Protein AF-A0A3D4UFG7-F1 (afdb_monomer)

Secondary structure (DSSP, 8-state):
--HHHHHHHHHHHHHTTTT-TT--SHHHHHHHHTHHHHHHIIIIIHHHHHHHHHHH---HHHHHHHHHHHHHHHHHHHTT--TTT-HHHHHHHHHHHS---HHHHHHHHHHHHHHHHHHHEETTEE-----PPTT--S-S--S-------TTTTSPPPPGGGT--EEEEESSGGGTTTTS---EEEEEEEEE-----SSPPPPTT--EEEEEPP-TTTT-TTEEEEEETTEEEEEEEEEEEE--GGG--HHHHHHS-TTGGGSPPPHHHHHHHHHHHHHH---GGGTTHHHHHTSEEEPTTSPEEEEEHHHHHHHHHT-

Sequence (319 aa):
MSDKFNDLVRLLRELFQLDQPDLDFGLYRIMHAKSGEVTQFLEKDLLPQVKKAFEQYQPADKVAIKKRLDQAVAAAESLGVDPDTNEKVLQLRAELAEGADLEAMESDVYDHLYSFFRRYYSEGDFLAKRVYKPGVYAVPYEGEEVVLHWANKDQYYIKTSEYLRDYAFRLKPDAGDAGGDPMRVHFRLVAAAEGEHGNNKAAEGKDRVFVLAPPGESGHDFLSVETVDGREELVIGFEYRPATMDDWTDEAKAQATAAAKKKPPKQKDLIDIAVKAVLATTSDAIDGWPTELAKPHTKVNGETAEYSRLQGHLNRYCA

Solvent-accessible surface area (backbone atoms only — not comparable to full-atom values): 18985 Å² total; per-residue (Å²): 132,61,71,46,52,54,53,32,47,54,51,52,42,62,70,67,46,73,86,45,59,79,56,71,52,78,69,39,42,54,48,59,76,37,38,67,60,55,49,44,36,60,74,62,52,43,60,60,52,52,52,57,54,53,72,70,58,70,55,70,62,54,58,52,46,49,54,52,35,56,52,45,40,55,52,27,54,76,70,75,40,63,45,92,73,33,67,69,40,51,50,42,51,48,57,62,65,57,59,79,62,59,68,60,53,52,47,52,52,31,46,52,51,38,52,48,51,64,65,28,49,56,98,90,41,81,47,73,70,85,79,86,64,91,91,72,80,93,62,102,65,86,80,79,72,62,82,85,83,58,102,56,70,88,53,79,74,75,60,64,78,82,68,63,46,73,49,73,51,53,80,32,67,70,28,52,82,72,76,44,78,27,53,38,36,33,42,34,56,77,45,69,59,90,70,75,75,63,99,54,78,61,59,94,82,51,56,66,35,69,37,66,38,67,32,68,92,84,65,45,62,23,58,43,76,43,77,56,97,90,40,71,30,42,33,40,32,24,29,39,34,53,57,41,71,78,74,48,48,74,68,60,51,67,74,44,51,82,72,53,65,77,46,44,57,50,62,69,55,38,48,56,50,42,50,52,55,56,58,67,58,84,52,86,85,54,62,66,50,41,63,62,35,58,36,66,18,72,43,77,84,68,49,74,45,99,47,27,32,49,51,53,52,47,54,59,75,73,104

Foldseek 3Di:
DDPLLVLLLVLVCVLLVCVPLLQCDDVNVVCVVCVVVSNCCSPPVVVVVLVVVLVPDDDPVLVVLVVVLVVQCVVCVVVVHDLVPDPSNVVSVVVNVPDDPSVVVSSVVSVVSSCQCVVQDDPNGGHFDDDDDPPDDDDSDPVPTDDDDDPCPVPFDDPVVVVLFKDKDFLQPVQVVVVHASAMEMEGEPEEDDDDPTPDDGDPQFQWFKAFDQCPPVNNPQWDWDQDPNHTYIYGYIYTGRFDLVSDDPVLLVVDDPVCNVGGHDNVSRLVVSLCSLLPDDDPSCPPVSVSQQPFDQGSVRDTDPGGNSSSSSVNSGD

pLDDT: mean 80.89, std 12.11, range [42.22, 96.06]

Mean predicted aligned error: 13.72 Å

Radius of 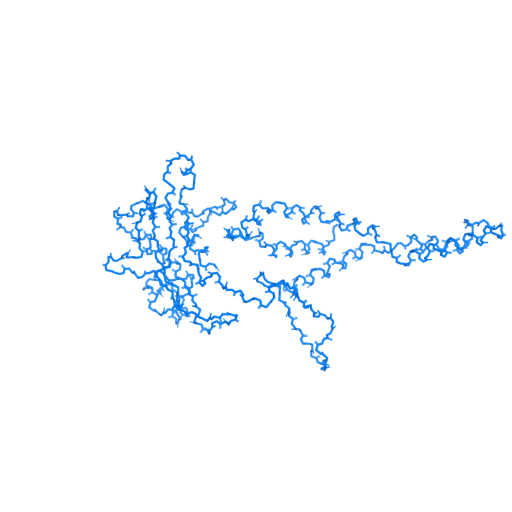gyration: 31.3 Å; Cα contacts (8 Å, |Δi|>4): 332; chains: 1; bounding box: 76×52×90 Å

Structure (mmCIF, N/CA/C/O backbone):
data_AF-A0A3D4UFG7-F1
#
_entry.id   AF-A0A3D4UFG7-F1
#
loop_
_atom_site.group_PDB
_atom_site.id
_atom_site.type_symbol
_atom_site.label_atom_id
_atom_site.label_alt_id
_atom_site.label_comp_id
_atom_site.label_asym_id
_atom_site.label_entity_id
_atom_site.label_seq_id
_atom_site.pdbx_PDB_ins_code
_atom_site.Cartn_x
_atom_site.Cartn_y
_atom_site.Cartn_z
_atom_site.occupancy
_atom_site.B_iso_or_equiv
_atom_site.auth_seq_id
_atom_site.auth_comp_id
_atom_site.auth_asym_id
_atom_site.auth_atom_id
_atom_site.pdbx_PDB_model_num
ATOM 1 N N . MET A 1 1 ? -7.881 13.979 28.068 1.00 57.56 1 MET A N 1
ATOM 2 C CA . MET A 1 1 ? -7.845 13.011 26.952 1.00 57.56 1 MET A CA 1
ATOM 3 C C . MET A 1 1 ? -7.017 11.853 27.472 1.00 57.56 1 MET A C 1
ATOM 5 O O . MET A 1 1 ? -5.920 12.128 27.937 1.00 57.56 1 MET A O 1
ATOM 9 N N . SER A 1 2 ? -7.577 10.647 27.575 1.00 71.94 2 SER A N 1
ATOM 10 C CA . SER A 1 2 ? -6.871 9.521 28.204 1.00 71.94 2 SER A CA 1
ATOM 11 C C . SER A 1 2 ? -5.767 8.991 27.285 1.00 71.94 2 SER A C 1
ATOM 13 O O . SER A 1 2 ? -5.912 9.026 26.062 1.00 71.94 2 SER A O 1
ATOM 15 N N . ASP A 1 3 ? -4.676 8.479 27.858 1.00 83.25 3 ASP A N 1
ATOM 16 C CA . ASP A 1 3 ? -3.566 7.907 27.079 1.00 83.25 3 ASP A CA 1
ATOM 17 C C . ASP A 1 3 ? -4.036 6.738 26.195 1.00 83.25 3 ASP A C 1
ATOM 19 O O . ASP A 1 3 ? -3.650 6.641 25.030 1.00 83.25 3 ASP A O 1
ATOM 23 N N . LYS A 1 4 ? -4.984 5.930 26.694 1.00 86.06 4 LYS A N 1
ATOM 24 C CA . LYS A 1 4 ? -5.573 4.805 25.952 1.00 86.06 4 LYS A CA 1
ATOM 25 C C . LYS A 1 4 ? -6.325 5.234 24.686 1.00 86.06 4 LYS A C 1
ATOM 27 O O . LYS A 1 4 ? -6.299 4.519 23.687 1.00 86.06 4 LYS A O 1
ATOM 32 N N . PHE A 1 5 ? -6.974 6.402 24.696 1.00 86.06 5 PHE A N 1
ATOM 33 C CA . PHE A 1 5 ? -7.627 6.935 23.497 1.00 86.06 5 PHE A CA 1
ATOM 34 C C . PHE A 1 5 ? -6.599 7.268 22.409 1.00 86.06 5 PHE A C 1
ATOM 36 O O . PHE A 1 5 ? -6.787 6.916 21.246 1.00 86.06 5 PHE A O 1
ATOM 43 N N . ASN A 1 6 ? -5.483 7.894 22.791 1.00 88.38 6 ASN A N 1
ATOM 44 C CA . ASN A 1 6 ? -4.408 8.227 21.857 1.00 88.38 6 ASN A CA 1
ATOM 45 C C . ASN A 1 6 ? -3.759 6.967 21.267 1.00 88.38 6 ASN A C 1
ATOM 47 O O . ASN A 1 6 ? -3.469 6.930 20.070 1.00 88.38 6 ASN A O 1
ATOM 51 N N . ASP A 1 7 ? -3.583 5.919 22.077 1.00 88.94 7 ASP A N 1
ATOM 52 C CA . ASP A 1 7 ? -3.080 4.627 21.606 1.00 88.94 7 ASP A CA 1
ATOM 53 C C . ASP A 1 7 ? -4.022 3.976 20.584 1.00 88.94 7 ASP A C 1
ATOM 55 O O . ASP A 1 7 ? -3.558 3.477 19.553 1.00 88.94 7 ASP A O 1
ATOM 59 N N . LEU A 1 8 ? -5.338 4.032 20.820 1.00 89.06 8 LEU A N 1
ATOM 60 C CA . LEU A 1 8 ? -6.345 3.568 19.865 1.00 89.06 8 LEU A CA 1
ATOM 61 C C . LEU A 1 8 ? -6.305 4.375 18.561 1.00 89.06 8 LEU A C 1
ATOM 63 O O . LEU A 1 8 ? -6.287 3.784 17.483 1.00 89.06 8 LEU A O 1
ATOM 67 N N . VAL A 1 9 ? -6.252 5.708 18.633 1.00 88.50 9 VAL A N 1
ATOM 68 C CA . VAL A 1 9 ? -6.183 6.572 17.441 1.00 88.50 9 VAL A CA 1
ATOM 69 C C . VAL A 1 9 ? -4.925 6.287 16.620 1.00 88.50 9 VAL A C 1
ATOM 71 O O . VAL A 1 9 ? -5.010 6.194 15.394 1.00 88.50 9 VAL A O 1
ATOM 74 N N . ARG A 1 10 ? -3.768 6.101 17.270 1.00 88.31 10 ARG A N 1
ATOM 75 C CA . ARG A 1 10 ? -2.524 5.725 16.581 1.00 88.31 10 ARG A CA 1
ATOM 76 C C . ARG A 1 10 ? -2.673 4.383 15.869 1.00 88.31 10 ARG A C 1
ATOM 78 O O . ARG A 1 10 ? -2.367 4.300 14.684 1.00 88.31 10 ARG A O 1
ATOM 85 N N . LEU A 1 11 ? -3.208 3.373 16.557 1.00 87.88 11 LEU A N 1
ATOM 86 C CA . LEU A 1 11 ? -3.440 2.054 15.972 1.00 87.88 11 LEU A CA 1
ATOM 87 C C . LEU A 1 11 ? -4.371 2.133 14.752 1.00 87.88 11 LEU A C 1
ATOM 89 O O . LEU A 1 11 ? -4.078 1.545 13.716 1.00 87.88 11 LEU A O 1
ATOM 93 N N . LEU A 1 12 ? -5.465 2.896 14.840 1.00 87.06 12 LEU A N 1
ATOM 94 C CA . LEU A 1 12 ? -6.406 3.066 13.730 1.00 87.06 12 LEU A CA 1
ATOM 95 C C . LEU A 1 12 ? -5.754 3.727 12.506 1.00 87.06 12 LEU A C 1
ATOM 97 O O . LEU A 1 12 ? -6.057 3.347 11.380 1.00 87.06 12 LEU A O 1
ATOM 101 N N . ARG A 1 13 ? -4.826 4.671 12.696 1.00 84.31 13 ARG A N 1
ATOM 102 C CA . ARG A 1 13 ? -4.082 5.279 11.578 1.00 84.31 13 ARG A CA 1
ATOM 103 C C . ARG A 1 13 ? -3.198 4.283 10.841 1.00 84.31 13 ARG A C 1
ATOM 105 O O . ARG A 1 13 ? -3.206 4.286 9.613 1.00 84.31 13 ARG A O 1
ATOM 112 N N . GLU A 1 14 ? -2.489 3.439 11.588 1.00 83.69 14 GLU A N 1
ATOM 113 C CA . GLU A 1 14 ? -1.662 2.358 11.034 1.00 83.69 14 GLU A CA 1
ATOM 114 C C . GLU A 1 14 ? -2.533 1.333 10.287 1.00 83.69 14 GLU A C 1
ATOM 116 O O . GLU A 1 14 ? -2.203 0.902 9.182 1.00 83.69 14 GLU A O 1
ATOM 121 N N . LEU A 1 15 ? -3.693 0.984 10.854 1.00 83.31 15 LEU A N 1
ATOM 122 C CA . LEU A 1 15 ? -4.698 0.112 10.233 1.00 83.31 15 LEU A CA 1
ATOM 123 C C . LEU A 1 15 ? -5.186 0.645 8.885 1.00 83.31 15 LEU A C 1
ATOM 125 O O . LEU A 1 15 ? -5.281 -0.108 7.921 1.00 83.31 15 LEU A O 1
ATOM 129 N N . PHE A 1 16 ? -5.484 1.942 8.808 1.00 78.81 16 PHE A N 1
ATOM 130 C CA . PHE A 1 16 ? -5.925 2.578 7.568 1.00 78.81 16 PHE A CA 1
ATOM 131 C C . PHE A 1 16 ? -4.779 2.887 6.593 1.00 78.81 16 PHE A C 1
ATOM 133 O O . PHE A 1 16 ? -5.052 3.410 5.513 1.00 78.81 16 PHE A O 1
ATOM 140 N N . GLN A 1 17 ? -3.526 2.579 6.960 1.00 77.81 17 GLN A N 1
ATOM 141 C CA . GLN A 1 17 ? -2.317 2.818 6.160 1.00 77.81 17 GLN A CA 1
ATOM 142 C C . GLN A 1 17 ? -2.218 4.264 5.646 1.00 77.81 17 GLN A C 1
ATOM 144 O O . GLN A 1 17 ? -1.691 4.540 4.568 1.00 77.81 17 GLN A O 1
ATOM 149 N N . LEU A 1 18 ? -2.733 5.219 6.430 1.00 72.31 18 LEU A N 1
ATOM 150 C CA . LEU A 1 18 ? -2.710 6.644 6.076 1.00 72.31 18 LEU A CA 1
ATOM 151 C C . LEU A 1 18 ? -1.290 7.228 6.105 1.00 72.31 18 LEU A C 1
ATOM 153 O O . LEU A 1 18 ? -1.058 8.309 5.571 1.00 72.31 18 LEU A O 1
ATOM 157 N N . ASP A 1 19 ? -0.357 6.517 6.730 1.00 68.94 19 ASP A N 1
ATOM 158 C CA . ASP A 1 19 ? 1.059 6.835 6.869 1.00 68.94 19 ASP A CA 1
ATOM 159 C C . ASP A 1 19 ? 1.933 6.291 5.724 1.00 68.94 19 ASP A C 1
ATOM 161 O O . ASP A 1 19 ? 3.138 6.544 5.713 1.00 68.94 19 ASP A O 1
ATOM 165 N N . GLN A 1 20 ? 1.350 5.590 4.742 1.00 72.69 20 GLN A N 1
ATOM 166 C CA . GLN A 1 20 ? 2.070 5.031 3.592 1.00 72.69 20 GLN A CA 1
ATOM 167 C C . GLN A 1 20 ? 1.770 5.800 2.294 1.00 72.69 20 GLN A C 1
ATOM 169 O O . GLN A 1 20 ? 1.005 5.322 1.461 1.00 72.69 20 GLN A O 1
ATOM 174 N N . PRO A 1 21 ? 2.393 6.972 2.054 1.00 68.81 21 PRO A N 1
ATOM 175 C CA . PRO A 1 21 ? 2.099 7.820 0.890 1.00 68.81 21 PRO A CA 1
ATOM 176 C C . PRO A 1 21 ? 2.473 7.191 -0.462 1.00 68.81 21 PRO A C 1
ATOM 178 O O . PRO A 1 21 ? 2.112 7.723 -1.512 1.00 68.81 21 PRO A O 1
ATOM 181 N N . ASP A 1 22 ? 3.227 6.091 -0.459 1.00 65.25 22 ASP A N 1
ATOM 182 C CA . ASP A 1 22 ? 3.596 5.366 -1.675 1.00 65.25 22 ASP A CA 1
ATOM 183 C C . ASP A 1 22 ? 2.464 4.439 -2.167 1.00 65.25 22 ASP A C 1
ATOM 185 O O . ASP A 1 22 ? 2.446 4.063 -3.345 1.00 65.25 22 ASP A O 1
ATOM 189 N N . LEU A 1 23 ? 1.487 4.138 -1.302 1.00 68.94 23 LEU A N 1
ATOM 190 C CA . LEU A 1 23 ? 0.367 3.234 -1.548 1.00 68.94 23 LEU A CA 1
ATOM 191 C C . LEU A 1 23 ? -0.800 3.954 -2.251 1.00 68.94 23 LEU A C 1
ATOM 193 O O . LEU A 1 23 ? -1.884 4.128 -1.716 1.00 68.94 23 LEU A O 1
ATOM 197 N N . ASP A 1 24 ? -0.586 4.396 -3.490 1.00 67.88 24 ASP A N 1
ATOM 198 C CA . ASP A 1 24 ? -1.539 5.238 -4.236 1.00 67.88 24 ASP A CA 1
ATOM 199 C C . ASP A 1 24 ? -2.339 4.464 -5.301 1.00 67.88 24 ASP A C 1
ATOM 201 O O . ASP A 1 24 ? -2.362 4.816 -6.484 1.00 67.88 24 ASP A O 1
ATOM 205 N N . PHE A 1 25 ? -2.986 3.362 -4.917 1.00 68.69 25 PHE A N 1
ATOM 206 C CA . PHE A 1 25 ? -3.792 2.544 -5.834 1.00 68.69 25 PHE A CA 1
ATOM 207 C C . PHE A 1 25 ? -5.097 2.049 -5.200 1.00 68.69 25 PHE A C 1
ATOM 209 O O . PHE A 1 25 ? -5.235 1.973 -3.982 1.00 68.69 25 PHE A O 1
ATOM 216 N N . GLY A 1 26 ? -6.087 1.719 -6.038 1.00 71.75 26 GLY A N 1
ATOM 217 C CA . GLY A 1 26 ? -7.362 1.145 -5.593 1.00 71.75 26 GLY A CA 1
ATOM 218 C C . GLY A 1 26 ? -8.049 1.949 -4.480 1.00 71.75 26 GLY A C 1
ATOM 219 O O . GLY A 1 26 ? -8.221 3.164 -4.597 1.00 71.75 26 GLY A O 1
ATOM 220 N N . LEU A 1 27 ? -8.427 1.259 -3.397 1.00 75.69 27 LEU A N 1
ATOM 221 C CA . LEU A 1 27 ? -9.058 1.863 -2.218 1.00 75.69 27 LEU A CA 1
ATOM 222 C C . LEU A 1 27 ? -8.150 2.899 -1.536 1.00 75.69 27 LEU A C 1
ATOM 224 O O . LEU A 1 27 ? -8.651 3.897 -1.023 1.00 75.69 27 LEU A O 1
ATOM 228 N N . TYR A 1 28 ? -6.829 2.721 -1.577 1.00 76.38 28 TYR A N 1
ATOM 229 C CA . TYR A 1 28 ? -5.893 3.623 -0.908 1.00 76.38 28 TYR A CA 1
ATOM 230 C C . TYR A 1 28 ? -5.864 5.023 -1.522 1.00 76.38 28 TYR A C 1
ATOM 232 O O . TYR A 1 28 ? -5.731 5.998 -0.790 1.00 76.38 28 TYR A O 1
ATOM 240 N N . ARG A 1 29 ? -6.146 5.165 -2.827 1.00 75.69 29 ARG A N 1
ATOM 241 C CA . ARG A 1 29 ? -6.365 6.490 -3.446 1.00 75.69 29 ARG A CA 1
ATOM 242 C C . ARG A 1 29 ? -7.506 7.244 -2.773 1.00 75.69 29 ARG A C 1
ATOM 244 O O . ARG A 1 29 ? -7.409 8.444 -2.524 1.00 75.69 29 ARG A O 1
ATOM 251 N N . ILE A 1 30 ? -8.597 6.534 -2.483 1.00 81.88 30 ILE A N 1
ATOM 252 C CA . ILE A 1 30 ? -9.771 7.099 -1.811 1.00 81.88 30 ILE A CA 1
ATOM 253 C C . ILE A 1 30 ? -9.405 7.440 -0.365 1.00 81.88 30 ILE A C 1
ATOM 255 O O . ILE A 1 30 ? -9.694 8.547 0.083 1.00 81.88 30 ILE A O 1
ATOM 259 N N . MET A 1 31 ? -8.720 6.533 0.336 1.00 81.19 31 MET A N 1
ATOM 260 C CA . MET A 1 31 ? -8.275 6.754 1.715 1.00 81.19 31 MET A CA 1
ATOM 261 C C . MET A 1 31 ? -7.328 7.950 1.838 1.00 81.19 31 MET A C 1
ATOM 263 O O . MET A 1 31 ? -7.501 8.758 2.745 1.00 81.19 31 MET A O 1
ATOM 267 N N . HIS A 1 32 ? -6.389 8.135 0.906 1.00 80.56 32 HIS A N 1
ATOM 268 C CA . HIS A 1 32 ? -5.502 9.298 0.884 1.00 80.56 32 HIS A CA 1
ATOM 269 C C . HIS A 1 32 ? -6.245 10.591 0.542 1.00 80.56 32 HIS A C 1
ATOM 271 O O . HIS A 1 32 ? -6.083 11.584 1.254 1.00 80.56 32 HIS A O 1
ATOM 277 N N . ALA A 1 33 ? -7.118 10.589 -0.471 1.00 83.25 33 ALA A N 1
ATOM 278 C CA . ALA A 1 33 ? -7.944 11.753 -0.810 1.00 83.25 33 ALA A CA 1
ATOM 279 C C . ALA A 1 33 ? -8.862 12.180 0.349 1.00 83.25 33 ALA A C 1
ATOM 281 O O . ALA A 1 33 ? -9.166 13.361 0.515 1.00 83.25 33 ALA A O 1
ATOM 282 N N . LYS A 1 34 ? -9.289 11.215 1.168 1.00 86.25 34 LYS A N 1
ATOM 283 C CA . LYS A 1 34 ? -10.118 11.415 2.361 1.00 86.25 34 LYS A CA 1
ATOM 284 C C . LYS A 1 34 ? -9.322 11.424 3.664 1.00 86.25 34 LYS A C 1
ATOM 286 O O . LYS A 1 34 ? -9.924 11.485 4.732 1.00 86.25 34 LYS A O 1
ATOM 291 N N . SER A 1 35 ? -7.992 11.427 3.605 1.00 85.12 35 SER A N 1
ATOM 292 C CA . SER A 1 35 ? -7.131 11.304 4.789 1.00 85.12 35 SER A CA 1
ATOM 293 C C . SER A 1 35 ? -7.380 12.411 5.809 1.00 85.12 35 SER A C 1
ATOM 295 O O . SER A 1 35 ? -7.404 12.138 7.007 1.00 85.12 35 SER A O 1
ATOM 297 N N . GLY A 1 36 ? -7.641 13.638 5.346 1.00 86.75 36 GLY A N 1
ATOM 298 C CA . GLY A 1 36 ? -8.023 14.761 6.201 1.00 86.75 36 GLY A CA 1
ATOM 299 C C . GLY A 1 36 ? -9.354 14.535 6.925 1.00 86.75 36 GLY A C 1
ATOM 300 O O . GLY A 1 36 ? -9.447 14.805 8.118 1.00 86.75 36 GLY A O 1
ATOM 301 N N . GLU A 1 37 ? -10.353 13.977 6.235 1.00 88.69 37 GLU A N 1
ATOM 302 C CA . GLU A 1 37 ? -11.672 13.658 6.801 1.00 88.69 37 GLU A CA 1
ATOM 303 C C . GLU A 1 37 ? -11.567 12.524 7.832 1.00 88.69 37 GLU A C 1
ATOM 305 O O . GLU A 1 37 ? -12.074 12.650 8.944 1.00 88.69 37 GLU A O 1
ATOM 310 N N . VAL A 1 38 ? -10.824 11.459 7.513 1.00 86.81 38 VAL A N 1
ATOM 311 C CA . VAL A 1 38 ? -10.575 10.343 8.442 1.00 86.81 38 VAL A CA 1
ATOM 312 C C . VAL A 1 38 ? -9.779 10.813 9.663 1.00 86.81 38 VAL A C 1
ATOM 314 O O . VAL A 1 38 ? -10.119 10.478 10.795 1.00 86.81 38 VAL A O 1
ATOM 317 N N . THR A 1 39 ? -8.747 11.631 9.457 1.00 86.81 39 THR A N 1
ATOM 318 C CA . THR A 1 39 ? -7.929 12.204 10.537 1.00 86.81 39 THR A CA 1
ATOM 319 C C . THR A 1 39 ? -8.761 13.090 11.455 1.00 86.81 39 THR A C 1
ATOM 321 O O . THR A 1 39 ? -8.698 12.931 12.674 1.00 86.81 39 THR A O 1
ATOM 324 N N . GLN A 1 40 ? -9.578 13.980 10.885 1.00 90.44 40 GLN A N 1
ATOM 325 C CA . GLN A 1 40 ? -10.486 14.825 11.651 1.00 90.44 40 GLN A CA 1
ATOM 326 C C . GLN A 1 40 ? -11.474 13.981 12.458 1.00 90.44 40 GLN A C 1
ATOM 328 O O . GLN A 1 40 ? -11.654 14.239 13.649 1.00 90.44 40 GLN A O 1
ATOM 333 N N . PHE A 1 41 ? -12.053 12.947 11.844 1.00 90.38 41 PHE A N 1
ATOM 334 C CA . PHE A 1 41 ? -12.972 12.060 12.538 1.00 90.38 41 PHE A CA 1
ATOM 335 C C . PHE A 1 41 ? -12.304 11.398 13.747 1.00 90.38 41 PHE A C 1
ATOM 337 O O . PHE A 1 41 ? -12.825 11.480 14.857 1.00 90.38 41 PHE A O 1
ATOM 344 N N . LEU A 1 42 ? -11.126 10.797 13.555 1.00 87.56 42 LEU A N 1
ATOM 345 C CA . LEU A 1 42 ? -10.405 10.089 14.615 1.00 87.56 42 LEU A CA 1
ATOM 346 C C . LEU A 1 42 ? -9.959 11.015 15.757 1.00 87.56 42 LEU A C 1
ATOM 348 O O . LEU A 1 42 ? -10.052 10.629 16.919 1.00 87.56 42 LEU A O 1
ATOM 352 N N . GLU A 1 43 ? -9.485 12.225 15.450 1.00 85.31 43 GLU A N 1
ATOM 353 C CA . GLU A 1 43 ? -8.939 13.141 16.463 1.00 85.31 43 GLU A CA 1
ATOM 354 C C . GLU A 1 43 ? -9.991 14.027 17.139 1.00 85.31 43 GLU A C 1
ATOM 356 O O . GLU A 1 43 ? -9.835 14.376 18.311 1.00 85.31 43 GLU A O 1
ATOM 361 N N . LYS A 1 44 ? -11.028 14.447 16.406 1.00 86.25 44 LYS A N 1
ATOM 362 C CA . LYS A 1 44 ? -11.946 15.511 16.845 1.00 86.25 44 LYS A CA 1
ATOM 363 C C . LYS A 1 44 ? -13.388 15.053 16.978 1.00 86.25 44 LYS A C 1
ATOM 365 O O . LYS A 1 44 ? -14.044 15.478 17.925 1.00 86.25 44 LYS A O 1
ATOM 370 N N . ASP A 1 45 ? -13.874 14.196 16.081 1.00 87.25 45 ASP A N 1
ATOM 371 C CA . ASP A 1 45 ? -15.305 13.859 16.031 1.00 87.25 45 ASP A CA 1
ATOM 372 C C . ASP A 1 45 ? -15.652 12.569 16.788 1.00 87.25 45 ASP A C 1
ATOM 374 O O . ASP A 1 45 ? -16.783 12.421 17.259 1.00 87.25 45 ASP A O 1
ATOM 378 N N . LEU A 1 46 ? -14.697 11.647 16.945 1.00 84.75 46 LEU A N 1
ATOM 379 C CA . LEU A 1 46 ? -14.898 10.365 17.620 1.00 84.75 46 LEU A CA 1
ATOM 380 C C . LEU A 1 46 ? -15.136 10.550 19.123 1.00 84.75 46 LEU A C 1
ATOM 382 O O . LEU A 1 46 ? -16.116 10.038 19.662 1.00 84.75 46 LEU A O 1
ATOM 386 N N . LEU A 1 47 ? -14.282 11.324 19.798 1.00 83.38 47 LEU A N 1
ATOM 387 C CA . LEU A 1 47 ? -14.360 11.516 21.249 1.00 83.38 47 LEU A CA 1
ATOM 388 C C . LEU A 1 47 ? -15.713 12.117 21.703 1.00 83.38 47 LEU A C 1
ATOM 390 O O . LEU A 1 47 ? -16.320 11.569 22.624 1.00 83.38 47 LEU A O 1
ATOM 394 N N . PRO A 1 48 ? -16.256 13.181 21.072 1.00 85.12 48 PRO A N 1
ATOM 395 C CA . PRO A 1 48 ? -17.592 13.684 21.399 1.00 85.12 48 PRO A CA 1
ATOM 396 C C . PRO A 1 48 ? -18.708 12.656 21.187 1.00 85.12 48 PRO A C 1
ATOM 398 O O . PRO A 1 48 ? -19.654 12.615 21.972 1.00 85.12 48 PRO A O 1
ATOM 401 N N . GLN A 1 49 ? -18.615 11.821 20.148 1.00 85.19 49 GLN A N 1
ATOM 402 C CA . GLN A 1 49 ? -19.612 10.779 19.886 1.00 85.19 49 GLN A CA 1
ATOM 403 C C . GLN A 1 49 ? -19.591 9.693 20.958 1.00 85.19 49 GLN A C 1
ATOM 405 O O . GLN A 1 49 ? -20.655 9.281 21.419 1.00 85.19 49 GLN A O 1
ATOM 410 N N . VAL A 1 50 ? -18.398 9.284 21.396 1.00 82.19 50 VAL A N 1
ATOM 411 C CA . VAL A 1 50 ? -18.234 8.328 22.495 1.00 82.19 50 VAL A CA 1
ATOM 412 C C . VAL A 1 50 ? -18.842 8.892 23.778 1.00 82.19 50 VAL A C 1
ATOM 414 O O . VAL A 1 50 ? -19.700 8.248 24.379 1.00 82.19 50 VAL A O 1
ATOM 417 N N . LYS A 1 51 ? -18.505 10.136 24.144 1.00 79.75 51 LYS A N 1
ATOM 418 C CA . LYS A 1 51 ? -19.082 10.805 25.323 1.00 79.75 51 LYS A CA 1
ATOM 419 C C . LYS A 1 51 ? -20.606 10.877 25.266 1.00 79.75 51 LYS A C 1
ATOM 421 O O . LYS A 1 51 ? -21.273 10.485 26.217 1.00 79.75 51 LYS A O 1
ATOM 426 N N . LYS A 1 52 ? -21.164 11.285 24.123 1.00 83.44 52 LYS A N 1
ATOM 427 C CA . LYS A 1 52 ? -22.616 11.341 23.912 1.00 83.44 52 LYS A CA 1
ATOM 428 C C . LYS A 1 52 ? -23.284 9.965 24.027 1.00 83.44 52 LYS A C 1
ATOM 430 O O . LYS A 1 52 ? -24.412 9.873 24.505 1.00 83.44 52 LYS A O 1
ATOM 435 N N . ALA A 1 53 ? -22.623 8.896 23.583 1.00 83.31 53 ALA A N 1
ATOM 436 C CA . ALA A 1 53 ? -23.134 7.535 23.743 1.00 83.31 53 ALA A CA 1
ATOM 437 C C . ALA A 1 53 ? -23.134 7.104 25.221 1.00 83.31 53 ALA A C 1
ATOM 439 O O . ALA A 1 53 ? -24.119 6.536 25.692 1.00 83.31 53 ALA A O 1
ATOM 440 N N . PHE A 1 54 ? -22.082 7.437 25.973 1.00 76.94 54 PHE A N 1
ATOM 441 C CA . PHE A 1 54 ? -22.004 7.166 27.411 1.00 76.94 54 PHE A CA 1
ATOM 442 C C . PHE A 1 54 ? -22.981 8.006 28.247 1.00 76.94 54 PHE A C 1
ATOM 444 O O . PHE A 1 54 ? -23.486 7.513 29.249 1.00 76.94 54 PHE A O 1
ATOM 451 N N . GLU A 1 55 ? -23.340 9.222 27.825 1.00 73.69 55 GLU A N 1
ATOM 452 C CA . GLU A 1 55 ? -24.402 10.015 28.474 1.00 73.69 55 GLU A CA 1
ATOM 453 C C . GLU A 1 55 ? -25.772 9.318 28.434 1.00 73.69 55 GLU A C 1
ATOM 455 O O . GLU A 1 55 ? -26.583 9.466 29.351 1.00 73.69 55 GLU A O 1
ATOM 460 N N . GLN A 1 56 ? -26.042 8.544 27.377 1.00 70.81 56 GLN A N 1
ATOM 461 C CA . GLN A 1 56 ? -27.272 7.754 27.254 1.00 70.81 56 GLN A CA 1
ATOM 462 C C . GLN A 1 56 ? -27.232 6.480 28.100 1.00 70.81 56 GLN A C 1
ATOM 464 O O . GLN A 1 56 ? -28.278 5.886 28.374 1.00 70.81 56 GLN A O 1
ATOM 469 N N . TYR A 1 57 ? -26.041 6.057 28.527 1.00 69.50 57 TYR A N 1
ATOM 470 C CA . TYR A 1 57 ? -25.877 4.892 29.373 1.00 69.50 57 TYR A CA 1
ATOM 471 C C . TYR A 1 57 ? -26.295 5.229 30.806 1.00 69.50 57 TYR A C 1
ATOM 473 O O . TYR A 1 57 ? -25.536 5.775 31.606 1.00 69.50 57 TYR A O 1
ATOM 481 N N . GLN A 1 58 ? -27.534 4.882 31.149 1.00 63.44 58 GLN A N 1
ATOM 482 C CA . GLN A 1 58 ? -27.946 4.780 32.543 1.00 63.44 58 GLN A CA 1
ATOM 483 C C . GLN A 1 58 ? -27.699 3.347 33.017 1.00 63.44 58 GLN A C 1
ATOM 485 O O . GLN A 1 58 ? -28.354 2.433 32.509 1.00 63.44 58 GLN A O 1
ATOM 490 N N . PRO A 1 59 ? -26.793 3.123 33.990 1.00 65.06 59 PRO A N 1
ATOM 491 C CA . PRO A 1 59 ? -26.633 1.812 34.599 1.00 65.06 59 PRO A CA 1
ATOM 492 C C . PRO A 1 59 ? -27.996 1.316 35.089 1.00 65.06 59 PRO A C 1
ATOM 494 O O . PRO A 1 59 ? -28.752 2.088 35.689 1.00 65.06 59 PRO A O 1
ATOM 497 N N . ALA A 1 60 ? -28.311 0.037 34.875 1.00 61.50 60 ALA A N 1
ATOM 498 C CA . ALA A 1 60 ? -29.534 -0.575 35.406 1.00 61.50 60 ALA A CA 1
ATOM 499 C C . ALA A 1 60 ? -29.672 -0.341 36.927 1.00 61.50 60 ALA A C 1
ATOM 501 O O . ALA A 1 60 ? -30.778 -0.142 37.437 1.00 61.50 60 ALA A O 1
ATOM 502 N N . ASP A 1 61 ? -28.535 -0.248 37.620 1.00 65.12 61 ASP A N 1
ATOM 503 C CA . ASP A 1 61 ? -28.445 0.095 39.036 1.00 65.12 61 ASP A CA 1
ATOM 504 C C . ASP A 1 61 ? -28.982 1.495 39.346 1.00 65.12 61 ASP A C 1
ATOM 506 O O . ASP A 1 61 ? -29.727 1.643 40.308 1.00 65.12 61 ASP A O 1
ATOM 510 N N . LYS A 1 62 ? -28.740 2.514 38.508 1.00 72.12 62 LYS A N 1
ATOM 511 C CA . LYS A 1 62 ? -29.308 3.860 38.722 1.00 72.12 62 LYS A CA 1
ATOM 512 C C . LYS A 1 62 ? -30.825 3.873 38.582 1.00 72.12 62 LYS A C 1
ATOM 514 O O . LYS A 1 62 ? -31.500 4.569 39.337 1.00 72.12 62 LYS A O 1
ATOM 519 N N . VAL A 1 63 ? -31.380 3.086 37.660 1.00 77.44 63 VAL A N 1
ATOM 520 C CA . VAL A 1 63 ? -32.839 2.941 37.513 1.00 77.44 63 VAL A CA 1
ATOM 521 C C . VAL A 1 63 ? -33.433 2.253 38.746 1.00 77.44 63 VAL A C 1
ATOM 523 O O . VAL A 1 63 ? -34.470 2.679 39.260 1.00 77.44 63 VAL A O 1
ATOM 526 N N . ALA A 1 64 ? -32.757 1.225 39.268 1.00 80.62 64 ALA A N 1
ATOM 527 C CA . ALA A 1 64 ? -33.165 0.534 40.487 1.00 80.62 64 ALA A CA 1
ATOM 528 C C . ALA A 1 64 ? -33.042 1.420 41.742 1.00 80.62 64 ALA A C 1
ATOM 530 O O . ALA A 1 64 ? -33.971 1.449 42.552 1.00 80.62 64 ALA A O 1
ATOM 531 N N . ILE A 1 65 ? -31.944 2.169 41.888 1.00 82.25 65 ILE A N 1
ATOM 532 C CA . ILE A 1 65 ? -31.706 3.119 42.987 1.00 82.25 65 ILE A CA 1
ATOM 533 C C . ILE A 1 65 ? -32.734 4.249 42.932 1.00 82.25 65 ILE A C 1
ATOM 535 O O . ILE A 1 65 ? -33.339 4.554 43.954 1.00 82.25 65 ILE A O 1
ATOM 539 N N . LYS A 1 66 ? -33.034 4.800 41.748 1.00 83.88 66 LYS A N 1
ATOM 540 C CA . LYS A 1 66 ? -34.078 5.822 41.578 1.00 83.88 66 LYS A CA 1
ATOM 541 C C . LYS A 1 66 ? -35.457 5.303 41.983 1.00 83.88 66 LYS A C 1
ATOM 543 O O . LYS A 1 66 ? -36.156 5.961 42.740 1.00 83.88 66 LYS A O 1
ATOM 548 N N . LYS A 1 67 ? -35.815 4.077 41.589 1.00 87.50 67 LYS A N 1
ATOM 549 C CA . LYS A 1 67 ? -37.072 3.446 42.021 1.00 87.50 67 LYS A CA 1
ATOM 550 C C . LYS A 1 67 ? -37.135 3.249 43.543 1.00 87.50 67 LYS A C 1
ATOM 552 O O . LYS A 1 67 ? -38.186 3.467 44.139 1.00 87.50 67 LYS A O 1
ATOM 557 N N . ARG A 1 68 ? -36.030 2.834 44.177 1.00 87.44 68 ARG A N 1
ATOM 558 C CA . ARG A 1 68 ? -35.931 2.717 45.646 1.00 87.44 68 ARG A CA 1
ATOM 559 C C . ARG A 1 68 ? -36.024 4.083 46.328 1.00 87.44 68 ARG A C 1
ATOM 561 O O . ARG A 1 68 ? -36.660 4.181 47.372 1.00 87.44 68 ARG A O 1
ATOM 568 N N . LEU A 1 69 ? -35.427 5.115 45.733 1.00 88.56 69 LEU A N 1
ATOM 569 C CA . LEU A 1 69 ? -35.501 6.497 46.198 1.00 88.56 69 LEU A CA 1
ATOM 570 C C . LEU A 1 69 ? -36.942 7.015 46.139 1.00 88.56 69 LEU 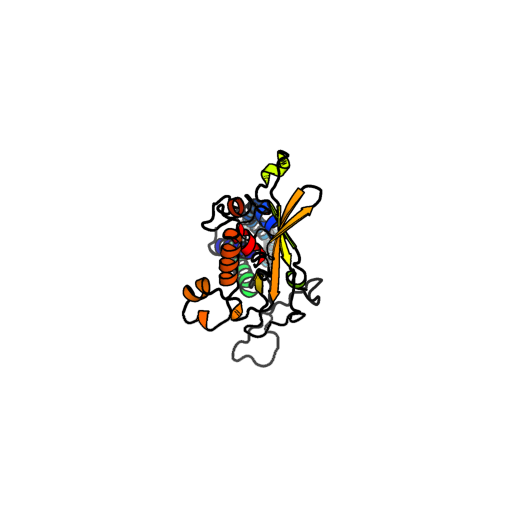A C 1
ATOM 572 O O . LEU A 1 69 ? -37.443 7.480 47.156 1.00 88.56 69 LEU A O 1
ATOM 576 N N . ASP A 1 70 ? -37.635 6.848 45.011 1.00 91.38 70 ASP A N 1
ATOM 577 C CA . ASP A 1 70 ? -39.033 7.266 44.840 1.00 91.38 70 ASP A CA 1
ATOM 578 C C . ASP A 1 70 ? -39.955 6.574 45.865 1.00 91.38 70 ASP A C 1
ATOM 580 O O . ASP A 1 70 ? -40.820 7.204 46.473 1.00 91.38 70 ASP A O 1
ATOM 584 N N . GLN A 1 71 ? -39.729 5.279 46.123 1.00 92.06 71 GLN A N 1
ATOM 585 C CA . GLN A 1 71 ? -40.445 4.529 47.162 1.00 92.06 71 GLN A CA 1
ATOM 586 C C . GLN A 1 71 ? -40.139 5.038 48.577 1.00 92.06 71 GLN A C 1
ATOM 588 O O . GLN A 1 71 ? -41.042 5.106 49.410 1.00 92.06 71 GLN A O 1
ATOM 593 N N . ALA A 1 72 ? -38.881 5.385 48.863 1.00 88.31 72 ALA A N 1
ATOM 594 C CA . ALA A 1 72 ? -38.468 5.903 50.164 1.00 88.31 72 ALA A CA 1
ATOM 595 C C . ALA A 1 72 ? -39.021 7.313 50.429 1.00 88.31 72 ALA A C 1
ATOM 597 O O . ALA A 1 72 ? -39.438 7.592 51.552 1.00 88.31 72 ALA A O 1
ATOM 598 N N . VAL A 1 73 ? -39.080 8.166 49.402 1.00 89.81 73 VAL A N 1
ATOM 599 C CA . VAL A 1 73 ? -39.696 9.499 49.472 1.00 89.81 73 VAL A CA 1
ATOM 600 C C . VAL A 1 73 ? -41.195 9.375 49.740 1.00 89.81 73 VAL A C 1
ATOM 602 O O . VAL A 1 73 ? -41.676 9.924 50.726 1.00 89.81 73 VAL A O 1
ATOM 605 N N . ALA A 1 74 ? -41.914 8.562 48.957 1.00 89.81 74 ALA A N 1
ATOM 606 C CA . ALA A 1 74 ? -43.350 8.350 49.155 1.00 89.81 74 ALA A CA 1
ATOM 607 C C . ALA A 1 74 ? -43.676 7.764 50.543 1.00 89.81 74 ALA A C 1
ATOM 609 O O . ALA A 1 74 ? -44.671 8.134 51.169 1.00 89.81 74 ALA A O 1
ATOM 610 N N . ALA A 1 75 ? -42.827 6.866 51.058 1.00 88.44 75 ALA A N 1
ATOM 611 C CA . ALA A 1 75 ? -42.972 6.327 52.406 1.00 88.44 75 ALA A CA 1
ATOM 612 C C . ALA A 1 75 ? -42.753 7.401 53.488 1.00 88.44 75 ALA A C 1
ATOM 614 O O . ALA A 1 75 ? -43.541 7.467 54.432 1.00 88.44 75 ALA A O 1
ATOM 615 N N . ALA A 1 76 ? -41.733 8.255 53.349 1.00 86.94 76 ALA A N 1
ATOM 616 C CA . ALA A 1 76 ? -41.473 9.355 54.281 1.00 86.94 76 ALA A CA 1
ATOM 617 C C . ALA A 1 76 ? -42.632 10.368 54.307 1.00 86.94 76 ALA A C 1
ATOM 619 O O . ALA A 1 76 ? -43.135 10.691 55.384 1.00 86.94 76 ALA A O 1
ATOM 620 N N . GLU A 1 77 ? -43.135 10.760 53.132 1.00 87.88 77 GLU A N 1
ATOM 621 C CA . GLU A 1 77 ? -44.288 11.658 52.991 1.00 87.88 77 GLU A CA 1
ATOM 622 C C . GLU A 1 77 ? -45.558 11.066 53.619 1.00 87.88 77 GLU A C 1
ATOM 624 O O . GLU A 1 77 ? -46.273 11.757 54.345 1.00 87.88 77 GLU A O 1
ATOM 629 N N . SER A 1 78 ? -45.816 9.766 53.418 1.00 86.00 78 SER A N 1
ATOM 630 C CA . SER A 1 78 ? -46.980 9.081 54.004 1.00 86.00 78 SER A CA 1
ATOM 631 C C . SER A 1 78 ? -46.954 9.013 55.536 1.00 86.00 78 SER A C 1
ATOM 633 O O . SER A 1 78 ? -48.003 8.910 56.171 1.00 86.00 78 SER A O 1
ATOM 635 N N . LEU A 1 79 ? -45.759 9.093 56.130 1.00 86.50 79 LEU A N 1
ATOM 636 C CA . LEU A 1 79 ? -45.536 9.099 57.576 1.00 86.50 79 LEU A CA 1
ATOM 637 C C . LEU A 1 79 ? -45.438 10.523 58.152 1.00 86.50 79 LEU A C 1
ATOM 639 O O . LEU A 1 79 ? -45.228 10.672 59.354 1.00 86.50 79 LEU A O 1
ATOM 643 N N . GLY A 1 80 ? -45.587 11.565 57.321 1.00 83.25 80 GLY A N 1
ATOM 644 C CA . GLY A 1 80 ? -45.459 12.967 57.733 1.00 83.25 80 GLY A CA 1
ATOM 645 C C . GLY A 1 80 ? -44.030 13.374 58.108 1.00 83.25 80 GLY A C 1
ATOM 646 O O . GLY A 1 80 ? -43.843 14.360 58.819 1.00 83.25 80 GLY A O 1
ATOM 647 N N . VAL A 1 81 ? -43.032 12.604 57.670 1.00 87.06 81 VAL A N 1
ATOM 648 C CA . VAL A 1 81 ? -41.608 12.867 57.900 1.00 87.06 81 VAL A CA 1
ATOM 649 C C . VAL A 1 81 ? -41.052 13.611 56.693 1.00 87.06 81 VAL A C 1
ATOM 651 O O . VAL A 1 81 ? -41.271 13.191 55.560 1.00 87.06 81 VAL A O 1
ATOM 654 N N . ASP A 1 82 ? -40.304 14.688 56.933 1.00 85.12 82 ASP A N 1
ATOM 655 C CA . ASP A 1 82 ? -39.648 15.454 55.872 1.00 85.12 82 ASP A CA 1
ATOM 656 C C . ASP A 1 82 ? -38.611 14.577 55.131 1.00 85.12 82 ASP A C 1
ATOM 658 O O . ASP A 1 82 ? -37.625 14.145 55.750 1.00 85.12 82 ASP A O 1
ATOM 662 N N . PRO A 1 83 ? -38.799 14.306 53.823 1.00 81.06 83 PRO A N 1
ATOM 663 C CA . PRO A 1 83 ? -37.887 13.488 53.028 1.00 81.06 83 PRO A CA 1
ATOM 664 C C . PRO A 1 83 ? -36.447 14.004 53.007 1.00 81.06 83 PRO A C 1
ATOM 666 O O . PRO A 1 83 ? -35.529 13.197 52.870 1.00 81.06 83 PRO A O 1
ATOM 669 N N . ASP A 1 84 ? -36.227 15.311 53.169 1.00 82.56 84 ASP A N 1
ATOM 670 C CA . ASP A 1 84 ? -34.887 15.907 53.123 1.00 82.56 84 ASP A CA 1
ATOM 671 C C . ASP A 1 84 ? -34.102 15.712 54.433 1.00 82.56 84 ASP A C 1
ATOM 673 O O . ASP A 1 84 ? -32.889 15.919 54.477 1.00 82.56 84 ASP A O 1
ATOM 677 N N . THR A 1 85 ? -34.768 15.240 55.491 1.00 82.62 85 THR A N 1
ATOM 678 C CA . THR A 1 85 ? -34.144 14.898 56.784 1.00 82.62 85 THR A CA 1
ATOM 679 C C . THR A 1 85 ? -34.036 13.391 57.021 1.00 82.62 85 THR A C 1
ATOM 681 O O . THR A 1 85 ? -33.379 12.949 57.964 1.00 82.62 85 THR A O 1
ATOM 684 N N . ASN A 1 86 ? -34.663 12.578 56.165 1.00 88.31 86 ASN A N 1
ATOM 685 C CA . ASN A 1 86 ? -34.682 11.129 56.305 1.00 88.31 86 ASN A CA 1
ATOM 686 C C . ASN A 1 86 ? -33.338 10.521 55.868 1.00 88.31 86 ASN A C 1
ATOM 688 O O . ASN A 1 86 ? -32.969 10.587 54.694 1.00 88.31 86 ASN A O 1
ATOM 692 N N . GLU A 1 87 ? -32.635 9.861 56.794 1.00 86.81 87 GLU A N 1
ATOM 693 C CA . GLU A 1 87 ? -31.323 9.243 56.544 1.00 86.81 87 GLU A CA 1
ATOM 694 C C . GLU A 1 87 ? -31.318 8.298 55.335 1.00 86.81 87 GLU A C 1
ATOM 696 O O . GLU A 1 87 ? -30.358 8.278 54.567 1.00 86.81 87 GLU A O 1
ATOM 701 N N . LYS A 1 88 ? -32.405 7.550 55.115 1.00 84.94 88 LYS A N 1
ATOM 702 C CA . LYS A 1 88 ? -32.506 6.590 54.009 1.00 84.94 88 LYS A CA 1
ATOM 703 C C . LYS A 1 88 ? -32.691 7.278 52.658 1.00 84.94 88 LYS A C 1
ATOM 705 O O . LYS A 1 88 ? -32.179 6.792 51.653 1.00 84.94 88 LYS A O 1
ATOM 710 N N . VAL A 1 89 ? -33.385 8.416 52.629 1.00 87.94 89 VAL A N 1
ATOM 711 C CA . VAL A 1 89 ? -33.523 9.251 51.426 1.00 87.94 89 VAL A CA 1
ATOM 712 C C . VAL A 1 89 ? -32.199 9.953 51.122 1.00 87.94 89 VAL A C 1
ATOM 714 O O . VAL A 1 89 ? -31.771 9.954 49.972 1.00 87.94 89 VAL A O 1
ATOM 717 N N . LEU A 1 90 ? -31.512 10.484 52.138 1.00 87.06 90 LEU A N 1
ATOM 718 C CA . LEU A 1 90 ? -30.198 11.119 51.987 1.00 87.06 90 LEU A CA 1
ATOM 719 C C . LEU A 1 90 ? -29.129 10.131 51.496 1.00 87.06 90 LEU A C 1
ATOM 721 O O . LEU A 1 90 ? -28.383 10.463 50.578 1.00 87.06 90 LEU A O 1
ATOM 725 N N . GLN A 1 91 ? -29.101 8.907 52.034 1.00 86.00 91 GLN A N 1
ATOM 726 C CA . GLN A 1 91 ? -28.208 7.841 51.564 1.00 86.00 91 GLN A CA 1
ATOM 727 C C . GLN A 1 91 ? -28.494 7.451 50.111 1.00 86.00 91 GLN A C 1
ATOM 729 O O . GLN A 1 91 ? -27.570 7.422 49.310 1.00 86.00 91 GLN A O 1
ATOM 734 N N . LEU A 1 92 ? -29.760 7.232 49.736 1.00 85.19 92 LEU A N 1
ATOM 735 C CA . LEU A 1 92 ? -30.119 6.890 48.353 1.00 85.19 92 LEU A CA 1
ATOM 736 C C . LEU A 1 92 ? -29.860 8.047 47.374 1.00 85.19 92 LEU A C 1
ATOM 738 O O . LEU A 1 92 ? -29.535 7.801 46.217 1.00 85.19 92 LEU A O 1
ATOM 742 N N . ARG A 1 93 ? -29.977 9.308 47.816 1.00 83.88 93 ARG A N 1
ATOM 743 C CA . ARG A 1 93 ? -29.574 10.483 47.022 1.00 83.88 93 ARG A CA 1
ATOM 744 C C . ARG A 1 93 ? -28.060 10.549 46.845 1.00 83.88 93 ARG A C 1
ATOM 746 O O . ARG A 1 93 ? -27.614 10.854 45.744 1.00 83.88 93 ARG A O 1
ATOM 753 N N . ALA A 1 94 ? -27.290 10.255 47.893 1.00 83.25 94 ALA A N 1
ATOM 754 C CA . ALA A 1 94 ? -25.833 10.194 47.827 1.00 83.25 94 ALA A CA 1
ATOM 755 C C . ALA A 1 94 ? -25.358 9.048 46.920 1.00 83.25 94 ALA A C 1
ATOM 757 O O . ALA A 1 94 ? -24.526 9.280 46.056 1.00 83.25 94 ALA A O 1
ATOM 758 N N . GLU A 1 95 ? -25.960 7.862 47.025 1.00 79.62 95 GLU A N 1
ATOM 759 C CA . GLU A 1 95 ? -25.668 6.684 46.193 1.00 79.62 95 GLU A CA 1
ATOM 760 C C . GLU A 1 95 ? -26.084 6.890 44.722 1.00 79.62 95 GLU A C 1
ATOM 762 O O . GLU A 1 95 ? -25.432 6.406 43.806 1.00 79.62 95 GLU A O 1
ATOM 767 N N . LEU A 1 96 ? -27.149 7.661 44.460 1.00 76.69 96 LEU A N 1
ATOM 768 C CA . LEU A 1 96 ? -27.520 8.069 43.098 1.00 76.69 96 LEU A CA 1
ATOM 769 C C . LEU A 1 96 ? -26.550 9.125 42.523 1.00 76.69 96 LEU A C 1
ATOM 771 O O . LEU A 1 96 ? -26.362 9.191 41.301 1.00 76.69 96 LEU A O 1
ATOM 775 N N . ALA A 1 97 ? -25.982 9.968 43.393 1.00 72.94 97 ALA A N 1
ATOM 776 C CA . ALA A 1 97 ? -25.021 11.016 43.051 1.00 72.94 97 ALA A CA 1
ATOM 777 C C . ALA A 1 97 ? -23.587 10.482 42.887 1.00 72.94 97 ALA A C 1
ATOM 779 O O . ALA A 1 97 ? -22.852 11.010 42.051 1.00 72.94 97 ALA A O 1
ATOM 780 N N . GLU A 1 98 ? -23.216 9.416 43.606 1.00 70.81 98 GLU A N 1
ATOM 781 C CA . GLU A 1 98 ? -22.072 8.554 43.297 1.00 70.81 98 GLU A CA 1
ATOM 782 C C . GLU A 1 98 ? -22.336 7.876 41.947 1.00 70.81 98 GLU A C 1
ATOM 784 O O . GLU A 1 98 ? -22.947 6.817 41.812 1.00 70.81 98 GLU A O 1
ATOM 789 N N . GLY A 1 99 ? -21.965 8.577 40.879 1.00 59.69 99 GLY A N 1
ATOM 790 C CA . GLY A 1 99 ? -22.079 8.061 39.530 1.00 59.69 99 GLY A CA 1
ATOM 791 C C . GLY A 1 99 ? -21.137 6.884 39.308 1.00 59.69 99 GLY A C 1
ATOM 792 O O . GLY A 1 99 ? -20.068 6.806 39.905 1.00 59.69 99 GLY A O 1
ATOM 793 N N . ALA A 1 100 ? -21.512 6.000 38.381 1.00 62.78 100 ALA A N 1
ATOM 794 C CA . ALA A 1 100 ? -20.536 5.131 37.743 1.00 62.78 100 ALA A CA 1
ATOM 795 C C . ALA A 1 100 ? -19.366 5.990 37.239 1.00 62.78 100 ALA A C 1
ATOM 797 O O . ALA A 1 100 ? -19.603 7.064 36.676 1.00 62.78 100 ALA A O 1
ATOM 798 N N . ASP A 1 101 ? -18.137 5.522 37.451 1.00 72.00 101 ASP A N 1
ATOM 799 C CA . ASP A 1 101 ? -16.937 6.168 36.931 1.00 72.00 101 ASP A CA 1
ATOM 800 C C . ASP A 1 101 ? -16.919 6.026 35.401 1.00 72.00 101 ASP A C 1
ATOM 802 O O . ASP A 1 101 ? -16.406 5.062 34.829 1.00 72.00 101 ASP A O 1
ATOM 806 N N . LEU A 1 102 ? -17.591 6.971 34.741 1.00 72.31 102 LEU A N 1
ATOM 807 C CA . LEU A 1 102 ? -17.714 7.029 33.289 1.00 72.31 102 LEU A CA 1
ATOM 808 C C . LEU A 1 102 ? -16.339 7.165 32.629 1.00 72.31 102 LEU A C 1
ATOM 810 O O . LEU A 1 102 ? -16.155 6.649 31.532 1.00 72.31 102 LEU A O 1
ATOM 814 N N . GLU A 1 103 ? -15.376 7.807 33.296 1.00 75.31 103 GLU A N 1
ATOM 815 C CA . GLU A 1 103 ? -14.015 7.964 32.782 1.00 75.31 103 GLU A CA 1
ATOM 816 C C . GLU A 1 103 ? -13.257 6.630 32.808 1.00 75.31 103 GLU A C 1
ATOM 818 O O . GLU A 1 103 ? -12.584 6.286 31.831 1.00 75.31 103 GLU A O 1
ATOM 823 N N . ALA A 1 104 ? -13.412 5.833 33.872 1.00 79.81 104 ALA A N 1
ATOM 824 C CA . ALA A 1 104 ? -12.872 4.474 33.922 1.00 79.81 104 ALA A CA 1
ATOM 825 C C . ALA A 1 104 ? -13.515 3.561 32.866 1.00 79.81 104 ALA A C 1
ATOM 827 O O . ALA A 1 104 ? -12.801 2.876 32.135 1.00 79.81 104 ALA A O 1
ATOM 828 N N . MET A 1 105 ? -14.844 3.603 32.716 1.00 78.25 105 MET A N 1
ATOM 829 C CA . MET A 1 105 ? -15.548 2.816 31.692 1.00 78.25 105 MET A CA 1
ATOM 830 C C . MET A 1 105 ? -15.131 3.205 30.269 1.00 78.25 105 MET A C 1
ATOM 832 O O . MET A 1 105 ? -14.930 2.337 29.419 1.00 78.25 105 MET A O 1
ATOM 836 N N . GLU A 1 106 ? -14.979 4.504 30.004 1.00 82.00 106 GLU A N 1
ATOM 837 C CA . GLU A 1 106 ? -14.479 5.021 28.731 1.00 82.00 106 GLU A CA 1
ATOM 838 C C . GLU A 1 106 ? -13.062 4.486 28.447 1.00 82.00 106 GLU A C 1
ATOM 840 O O . GLU A 1 106 ? -12.791 3.977 27.356 1.00 82.00 106 GLU A O 1
ATOM 845 N N . SER A 1 107 ? -12.177 4.527 29.448 1.00 84.75 107 SER A N 1
ATOM 846 C CA . SER A 1 107 ? -10.815 3.987 29.366 1.00 84.75 107 SER A CA 1
ATOM 847 C C . SER A 1 107 ? -10.795 2.483 29.064 1.00 84.75 107 SER A C 1
ATOM 849 O O . SER A 1 107 ? -10.044 2.037 28.194 1.00 84.75 107 SER A O 1
ATOM 851 N N . ASP A 1 108 ? -11.643 1.696 29.726 1.00 84.44 108 ASP A N 1
ATOM 852 C CA . ASP A 1 108 ? -11.732 0.247 29.515 1.00 84.44 108 ASP A CA 1
ATOM 853 C C . ASP A 1 108 ? -12.242 -0.103 28.115 1.00 84.44 108 ASP A C 1
ATOM 855 O O . ASP A 1 108 ? -11.722 -1.016 27.471 1.00 84.44 108 ASP A O 1
ATOM 859 N N . VAL A 1 109 ? -13.213 0.650 27.588 1.00 85.44 109 VAL A N 1
ATOM 860 C CA . VAL A 1 109 ? -13.688 0.453 26.211 1.00 85.44 109 VAL A CA 1
ATOM 861 C C . VAL A 1 109 ? -12.580 0.730 25.198 1.00 85.44 109 VAL A C 1
ATOM 863 O O . VAL A 1 109 ? -12.402 -0.064 24.271 1.00 85.44 109 VAL A O 1
ATOM 866 N N . TYR A 1 110 ? -11.799 1.800 25.372 1.00 88.31 110 TYR A N 1
ATOM 867 C CA . TYR A 1 110 ? -10.663 2.067 24.483 1.00 88.31 110 TYR A CA 1
ATOM 868 C C . TYR A 1 110 ? -9.615 0.956 24.530 1.00 88.31 110 TYR A C 1
ATOM 870 O O . TYR A 1 110 ? -9.111 0.555 23.481 1.00 88.31 110 TYR A O 1
ATOM 878 N N . ASP A 1 111 ? -9.340 0.411 25.714 1.00 86.75 111 ASP A N 1
ATOM 879 C CA . ASP A 1 111 ? -8.402 -0.698 25.886 1.00 86.75 111 ASP A CA 1
ATOM 880 C C . ASP A 1 111 ? -8.881 -1.984 25.201 1.00 86.75 111 ASP A C 1
ATOM 882 O O . ASP A 1 111 ? -8.117 -2.671 24.514 1.00 86.75 111 ASP A O 1
ATOM 886 N N . HIS A 1 112 ? -10.173 -2.295 25.333 1.00 85.94 112 HIS A N 1
ATOM 887 C CA . HIS A 1 112 ? -10.787 -3.442 24.670 1.00 85.94 112 HIS A CA 1
ATOM 888 C C . HIS A 1 112 ? -10.751 -3.305 23.148 1.00 85.94 112 HIS A C 1
ATOM 890 O O . HIS A 1 112 ? -10.398 -4.264 22.459 1.00 85.94 112 HIS A O 1
ATOM 896 N N . LEU A 1 113 ? -11.066 -2.120 22.614 1.00 88.38 113 LEU A N 1
ATOM 897 C CA . LEU A 1 113 ? -10.987 -1.850 21.177 1.00 88.38 113 LEU A CA 1
ATOM 898 C C . LEU A 1 113 ? -9.547 -1.956 20.673 1.00 88.38 113 LEU A C 1
ATOM 900 O O . LEU A 1 113 ? -9.298 -2.643 19.682 1.00 88.38 113 LEU A O 1
ATOM 904 N N . TYR A 1 114 ? -8.596 -1.335 21.372 1.00 88.75 114 TYR A N 1
ATOM 905 C CA . TYR A 1 114 ? -7.177 -1.416 21.038 1.00 88.75 114 TYR A CA 1
ATOM 906 C C . TYR A 1 114 ? -6.705 -2.875 21.003 1.00 88.75 114 TYR A C 1
ATOM 908 O O . TYR A 1 114 ? -6.127 -3.332 20.013 1.00 88.75 114 TYR A O 1
ATOM 916 N N . SER A 1 115 ? -7.019 -3.633 22.054 1.00 85.38 115 SER A N 1
ATOM 917 C CA . SER A 1 115 ? -6.665 -5.047 22.174 1.00 85.38 115 SER A CA 1
ATOM 918 C C . SER A 1 115 ? -7.297 -5.895 21.072 1.00 85.38 115 SER A C 1
ATOM 920 O O . SER A 1 115 ? -6.620 -6.749 20.499 1.00 85.38 115 SER A O 1
ATOM 922 N N . PHE A 1 116 ? -8.564 -5.645 20.732 1.00 84.81 116 PHE A N 1
ATOM 923 C CA . PHE A 1 116 ? -9.262 -6.333 19.649 1.00 84.81 116 PHE A CA 1
ATOM 924 C C . PHE A 1 116 ? -8.585 -6.081 18.299 1.00 84.81 116 PHE A C 1
ATOM 926 O O . PHE A 1 116 ? -8.164 -7.031 17.635 1.00 84.81 116 PHE A O 1
ATOM 933 N N . PHE A 1 117 ? -8.436 -4.813 17.904 1.00 86.75 117 PHE A N 1
ATOM 934 C CA . PHE A 1 117 ? -7.869 -4.461 16.605 1.00 86.75 117 PHE A CA 1
ATOM 935 C C . PHE A 1 117 ? -6.437 -4.970 16.473 1.00 86.75 117 PHE A C 1
ATOM 937 O O . PHE A 1 117 ? -6.111 -5.628 15.491 1.00 86.75 117 PHE A O 1
ATOM 944 N N . ARG A 1 118 ? -5.606 -4.782 17.502 1.00 84.81 118 ARG A N 1
ATOM 945 C CA . ARG A 1 118 ? -4.223 -5.273 17.515 1.00 84.81 118 ARG A CA 1
ATOM 946 C C . ARG A 1 118 ? -4.130 -6.800 17.442 1.00 84.81 118 ARG A C 1
ATOM 948 O O . ARG A 1 118 ? -3.182 -7.331 16.867 1.00 84.81 118 ARG A O 1
ATOM 955 N N . ARG A 1 119 ? -5.077 -7.525 18.048 1.00 78.75 119 ARG A N 1
ATOM 956 C CA . ARG A 1 119 ? -5.090 -8.998 18.051 1.00 78.75 119 ARG A CA 1
ATOM 957 C C . ARG A 1 119 ? -5.444 -9.550 16.674 1.00 78.75 119 ARG A C 1
ATOM 959 O O . ARG A 1 119 ? -4.767 -10.465 16.195 1.00 78.75 119 ARG A O 1
ATOM 966 N N . TYR A 1 120 ? -6.495 -9.009 16.066 1.00 76.50 120 TYR A N 1
ATOM 967 C CA . TYR A 1 120 ? -7.103 -9.584 14.870 1.00 76.50 120 TYR A CA 1
ATOM 968 C C . TYR A 1 120 ? -6.591 -8.979 13.566 1.00 76.50 120 TYR A C 1
ATOM 970 O O . TYR A 1 120 ? -6.632 -9.665 12.554 1.00 76.50 120 TYR A O 1
ATOM 978 N N . TYR A 1 121 ? -6.044 -7.766 13.568 1.00 77.12 121 TYR A N 1
ATOM 979 C CA . TYR A 1 121 ? -5.444 -7.182 12.373 1.00 77.12 121 TYR A CA 1
ATOM 980 C C . TYR A 1 121 ? -4.030 -7.714 12.113 1.00 77.12 121 TYR A C 1
ATOM 982 O O . TYR A 1 121 ? -3.210 -7.851 13.027 1.00 77.12 121 TYR A O 1
ATOM 990 N N . SER A 1 122 ? -3.736 -8.028 10.856 1.00 70.56 122 SER A N 1
ATOM 991 C CA . SER A 1 122 ? -2.415 -8.433 10.386 1.00 70.56 122 SER A CA 1
ATOM 992 C C . SER A 1 122 ? -2.287 -8.132 8.896 1.00 70.56 122 SER A C 1
ATOM 994 O O . SER A 1 122 ? -3.053 -8.669 8.108 1.00 70.56 122 SER A O 1
ATOM 996 N N . GLU A 1 123 ? -1.300 -7.317 8.512 1.00 66.38 123 GLU A N 1
ATOM 997 C CA . GLU A 1 123 ? -0.931 -7.072 7.101 1.00 66.38 123 GLU A CA 1
ATOM 998 C C . GLU A 1 123 ? -2.110 -6.670 6.185 1.00 66.38 123 GLU A C 1
ATOM 1000 O O . GLU A 1 123 ? -2.179 -7.088 5.034 1.00 66.38 123 GLU A O 1
ATOM 1005 N N . GLY A 1 124 ? -3.045 -5.854 6.684 1.00 64.94 124 GLY A N 1
ATOM 1006 C CA . GLY A 1 124 ? -4.202 -5.402 5.899 1.00 64.94 124 GLY A CA 1
ATOM 1007 C C . GLY A 1 124 ? -5.441 -6.295 6.003 1.00 64.94 124 GLY A C 1
ATOM 1008 O O . GLY A 1 124 ? -6.472 -5.941 5.438 1.00 64.94 124 GLY A O 1
ATOM 1009 N N . ASP A 1 125 ? -5.377 -7.407 6.743 1.00 64.94 125 ASP A N 1
ATOM 1010 C CA . ASP A 1 125 ? -6.493 -8.342 6.905 1.00 64.94 125 ASP A CA 1
ATOM 1011 C C . ASP A 1 125 ? -6.863 -8.575 8.379 1.00 64.94 125 ASP A C 1
ATOM 1013 O O . ASP A 1 125 ? -6.036 -8.457 9.289 1.00 64.94 125 ASP A O 1
ATOM 1017 N N . PHE A 1 126 ? -8.124 -8.931 8.618 1.00 69.94 126 PHE A N 1
ATOM 1018 C CA . PHE A 1 126 ? -8.608 -9.387 9.913 1.00 69.94 126 PHE A CA 1
ATOM 1019 C C . PHE A 1 126 ? -8.599 -10.917 9.972 1.00 69.94 126 PHE A C 1
ATOM 1021 O O . PHE A 1 126 ? -9.459 -11.601 9.421 1.00 69.94 126 PHE A O 1
ATOM 1028 N N . LEU A 1 127 ? -7.640 -11.467 10.710 1.00 67.06 127 LEU A N 1
ATOM 1029 C CA . LEU A 1 127 ? -7.421 -12.901 10.837 1.00 67.06 127 LEU A CA 1
ATOM 1030 C C . LEU A 1 127 ? -7.948 -13.413 12.174 1.00 67.06 127 LEU A C 1
ATOM 1032 O O . LEU A 1 127 ? -7.483 -12.994 13.234 1.00 67.06 127 LEU A O 1
ATOM 1036 N N . ALA A 1 128 ? -8.842 -14.401 12.139 1.00 66.81 128 ALA A N 1
ATOM 1037 C CA . ALA A 1 128 ? -9.234 -15.148 13.331 1.00 66.81 128 ALA A CA 1
ATOM 1038 C C . ALA A 1 128 ? -8.042 -15.986 13.844 1.00 66.81 128 ALA A C 1
ATOM 1040 O O . ALA A 1 128 ? -7.800 -17.104 13.387 1.00 66.81 128 ALA A O 1
ATOM 1041 N N . LYS A 1 129 ? -7.260 -15.437 14.782 1.00 64.12 129 LYS A N 1
ATOM 1042 C CA . LYS A 1 129 ? -6.115 -16.129 15.394 1.00 64.12 129 LYS A CA 1
ATOM 1043 C C . LYS A 1 129 ? -6.580 -17.004 16.559 1.00 64.12 129 LYS A C 1
ATOM 1045 O O . LYS A 1 129 ? -7.074 -16.486 17.561 1.00 64.12 129 LYS A O 1
ATOM 1050 N N . ARG A 1 130 ? -6.365 -18.320 16.447 1.00 60.81 130 ARG A N 1
ATOM 1051 C CA . ARG A 1 130 ? -6.532 -19.267 17.562 1.00 60.81 130 ARG A CA 1
ATOM 1052 C C . ARG A 1 130 ? -5.340 -19.178 18.502 1.00 60.81 130 ARG A C 1
ATOM 1054 O O . ARG A 1 130 ? -4.198 -19.199 18.043 1.00 60.81 130 ARG A O 1
ATOM 1061 N N . VAL A 1 131 ? -5.590 -19.103 19.803 1.00 57.16 131 VAL A N 1
ATOM 1062 C CA . VAL A 1 131 ? -4.529 -19.086 20.819 1.00 57.16 131 VAL A CA 1
ATOM 1063 C C . VAL A 1 131 ? -4.716 -20.291 21.725 1.00 57.16 131 VAL A C 1
ATOM 1065 O O . VAL A 1 131 ? -5.715 -20.394 22.424 1.00 57.16 131 VAL A O 1
ATOM 1068 N N . TYR A 1 132 ? -3.734 -21.190 21.731 1.00 55.94 132 TYR A N 1
ATOM 1069 C CA . TYR A 1 132 ? -3.685 -22.290 22.687 1.00 55.94 132 TYR A CA 1
ATOM 1070 C C . TYR A 1 132 ? -2.921 -21.831 23.932 1.00 55.94 132 TYR A C 1
ATOM 1072 O O . TYR A 1 132 ? -1.729 -21.531 23.847 1.00 55.94 132 TYR A O 1
ATOM 1080 N N . LYS A 1 133 ? -3.585 -21.781 25.092 1.00 55.50 133 LYS A N 1
ATOM 1081 C CA . LYS A 1 133 ? -2.902 -21.614 26.382 1.00 55.50 133 LYS A CA 1
ATOM 1082 C C . LYS A 1 133 ? -2.438 -22.990 26.896 1.00 55.50 133 LYS A C 1
ATOM 1084 O O . LYS A 1 133 ? -3.225 -23.940 26.881 1.00 55.50 133 LYS A O 1
ATOM 1089 N N . PRO A 1 134 ? -1.178 -23.138 27.351 1.00 46.28 134 PRO A N 1
ATOM 1090 C CA . PRO A 1 134 ? -0.704 -24.389 27.938 1.00 46.28 134 PRO A CA 1
ATOM 1091 C C . PRO A 1 134 ? -1.511 -24.743 29.197 1.00 46.28 134 PRO A C 1
ATOM 1093 O O . PRO A 1 134 ? -1.581 -23.939 30.122 1.00 46.28 134 PRO A O 1
ATOM 1096 N N . GLY A 1 135 ? -2.092 -25.946 29.250 1.00 57.44 135 GLY A N 1
ATOM 1097 C CA . GLY A 1 135 ? -2.795 -26.466 30.435 1.00 57.44 135 GLY A CA 1
ATOM 1098 C C . GLY A 1 135 ? -4.326 -26.513 30.354 1.00 57.44 135 GLY A C 1
ATOM 1099 O O . GLY A 1 135 ? -4.951 -26.999 31.293 1.00 57.44 135 GLY A O 1
ATOM 1100 N N . VAL A 1 136 ? -4.937 -26.084 29.246 1.00 46.31 136 VAL A N 1
ATOM 1101 C CA . VAL A 1 136 ? -6.396 -26.150 29.049 1.00 46.31 136 VAL A CA 1
ATOM 1102 C C . VAL A 1 136 ? -6.737 -27.313 28.111 1.00 46.31 136 VAL A C 1
ATOM 1104 O O . VAL A 1 136 ? -6.361 -27.317 26.940 1.00 46.31 136 VAL A O 1
ATOM 1107 N N . TYR A 1 137 ? -7.406 -28.344 28.638 1.00 43.50 137 TYR A N 1
ATOM 1108 C CA . TYR A 1 137 ? -7.830 -29.521 27.873 1.00 43.50 137 TYR A CA 1
ATOM 1109 C C . TYR A 1 137 ? -9.196 -29.299 27.198 1.00 43.50 137 TYR A C 1
ATOM 1111 O O . TYR A 1 137 ? -10.170 -28.934 27.848 1.00 43.50 137 TYR A O 1
ATOM 1119 N N . ALA A 1 138 ? -9.245 -29.618 25.900 1.00 42.22 138 ALA A N 1
ATOM 1120 C CA . ALA A 1 138 ? -10.368 -30.186 25.139 1.00 42.22 138 ALA A CA 1
ATOM 1121 C C . ALA A 1 138 ? -11.757 -29.511 25.171 1.00 42.22 138 ALA A C 1
ATOM 1123 O O . ALA A 1 138 ? -12.755 -30.183 24.911 1.00 42.22 138 ALA A O 1
ATOM 1124 N N . VAL A 1 139 ? -11.850 -28.198 25.371 1.00 46.62 139 VAL A N 1
ATOM 1125 C CA . VAL A 1 139 ? -12.989 -27.432 24.837 1.00 46.62 139 VAL A CA 1
ATOM 1126 C C . VAL A 1 139 ? -12.441 -26.506 23.751 1.00 46.62 139 VAL A C 1
ATOM 1128 O O . VAL A 1 139 ? -11.568 -25.696 24.051 1.00 46.62 139 VAL A O 1
ATOM 1131 N N . PRO A 1 140 ? -12.888 -26.611 22.485 1.00 49.22 140 PRO A N 1
ATOM 1132 C CA . PRO A 1 140 ? -12.361 -25.817 21.369 1.00 49.22 140 PRO A CA 1
ATOM 1133 C C . PRO A 1 140 ? -12.837 -24.352 21.402 1.00 49.22 140 PRO A C 1
ATOM 1135 O O . PRO A 1 140 ? -13.056 -23.757 20.351 1.00 49.22 140 PRO A O 1
ATOM 1138 N N . TYR A 1 141 ? -13.095 -23.793 22.588 1.00 51.59 141 TYR A N 1
ATOM 1139 C CA . TYR A 1 141 ? -13.685 -22.471 22.735 1.00 51.59 141 TYR A CA 1
ATOM 1140 C C . TYR A 1 141 ? -13.486 -21.916 24.154 1.00 51.59 141 TYR A C 1
ATOM 1142 O O . TYR A 1 141 ? -14.117 -22.388 25.097 1.00 51.59 141 TYR A O 1
ATOM 1150 N N . GLU A 1 142 ? -12.645 -20.888 24.306 1.00 53.41 142 GLU A N 1
ATOM 1151 C CA . GLU A 1 142 ? -12.545 -20.090 25.546 1.00 53.41 142 GLU A CA 1
ATOM 1152 C C . GLU A 1 142 ? -13.485 -18.865 25.532 1.00 53.41 142 GLU A C 1
ATOM 1154 O O . GLU A 1 142 ? -13.406 -18.015 26.411 1.00 53.41 142 GLU A O 1
ATOM 1159 N N . GLY A 1 143 ? -14.351 -18.709 24.521 1.00 56.69 143 GLY A N 1
ATOM 1160 C CA . GLY A 1 143 ? -15.172 -17.497 24.362 1.00 56.69 143 GLY A CA 1
ATOM 1161 C C . GLY A 1 143 ? -14.399 -16.259 23.893 1.00 56.69 143 GLY A C 1
ATOM 1162 O O . GLY A 1 143 ? -15.010 -15.267 23.512 1.00 56.69 143 GLY A O 1
ATOM 1163 N N . GLU A 1 144 ? -13.066 -16.318 23.864 1.00 58.50 144 GLU A N 1
ATOM 1164 C CA . GLU A 1 144 ? -12.210 -15.229 23.383 1.00 58.50 144 GLU A CA 1
ATOM 1165 C C . GLU A 1 144 ? -12.032 -15.203 21.854 1.00 58.50 144 GLU A C 1
ATOM 1167 O O . GLU A 1 144 ? -11.541 -14.210 21.318 1.00 58.50 144 GLU A O 1
ATOM 1172 N N . GLU A 1 145 ? -12.369 -16.285 21.144 1.00 62.50 145 GLU A N 1
ATOM 1173 C CA . GLU A 1 145 ? -12.169 -16.391 19.695 1.00 62.50 145 GLU A CA 1
ATOM 1174 C C . GLU A 1 145 ? -13.318 -15.739 18.921 1.00 62.50 145 GLU A C 1
ATOM 1176 O O . GLU A 1 145 ? -14.491 -16.083 19.084 1.00 62.50 145 GLU A O 1
ATOM 1181 N N . VAL A 1 146 ? -12.964 -14.812 18.032 1.00 65.50 146 VAL A N 1
ATOM 1182 C CA . VAL A 1 146 ? -13.916 -14.102 17.176 1.00 65.50 146 VAL A CA 1
ATOM 1183 C C . VAL A 1 146 ? -14.001 -14.812 15.832 1.00 65.50 146 VAL A C 1
ATOM 1185 O O . VAL A 1 146 ? -13.020 -14.903 15.093 1.00 65.50 146 VAL A O 1
ATOM 1188 N N . VAL A 1 147 ? -15.194 -15.303 15.495 1.00 68.38 147 VAL A N 1
ATOM 1189 C CA . VAL A 1 147 ? -15.488 -15.813 14.154 1.00 68.38 147 VAL A CA 1
ATOM 1190 C C . VAL A 1 147 ? -16.013 -14.661 13.312 1.00 68.38 147 VAL A C 1
ATOM 1192 O O . VAL A 1 147 ? -17.166 -14.258 13.431 1.00 68.38 147 VAL A O 1
ATOM 1195 N N . LEU A 1 148 ? -15.162 -14.142 12.435 1.00 70.25 148 LEU A N 1
ATOM 1196 C CA . LEU A 1 148 ? -15.560 -13.126 11.469 1.00 70.25 148 LEU A CA 1
ATOM 1197 C C . LEU A 1 148 ? -16.400 -13.776 10.360 1.00 70.25 148 LEU A C 1
ATOM 1199 O O . LEU A 1 148 ? -16.088 -14.872 9.876 1.00 70.25 148 LEU A O 1
ATOM 1203 N N . HIS A 1 149 ? -17.504 -13.128 9.992 1.00 68.88 149 HIS A N 1
ATOM 1204 C CA . HIS A 1 149 ? -18.378 -13.559 8.907 1.00 68.88 149 HIS A CA 1
ATOM 1205 C C . HIS A 1 149 ? -18.699 -12.378 7.999 1.00 68.88 149 HIS A C 1
ATOM 1207 O O . HIS A 1 149 ? -19.269 -11.384 8.439 1.00 68.88 149 HIS A O 1
ATOM 1213 N N . TRP A 1 150 ? -18.353 -12.507 6.724 1.00 71.12 150 TRP A N 1
ATOM 1214 C CA . TRP A 1 150 ? -18.637 -11.530 5.680 1.00 71.12 150 TRP A CA 1
ATOM 1215 C C . TRP A 1 150 ? -19.191 -12.257 4.451 1.00 71.12 150 TRP A C 1
ATOM 1217 O O . TRP A 1 150 ? -19.055 -13.476 4.336 1.00 71.12 150 TRP A O 1
ATOM 1227 N N . ALA A 1 151 ? -19.861 -11.533 3.552 1.00 75.25 151 ALA A N 1
ATOM 1228 C CA . ALA A 1 151 ? -20.628 -12.123 2.445 1.00 75.25 151 ALA A CA 1
ATOM 1229 C C . ALA A 1 151 ? -19.799 -13.054 1.535 1.00 75.25 151 ALA A C 1
ATOM 1231 O O . ALA A 1 151 ? -20.330 -13.969 0.914 1.00 75.25 151 ALA A O 1
ATOM 1232 N N . ASN A 1 152 ? -18.491 -12.830 1.491 1.00 63.06 152 ASN A N 1
ATOM 1233 C CA . ASN A 1 152 ? -17.513 -13.503 0.652 1.00 63.06 152 ASN A CA 1
ATOM 1234 C C . ASN A 1 152 ? -16.497 -14.328 1.466 1.00 63.06 152 ASN A C 1
ATOM 1236 O O . ASN A 1 152 ? -15.403 -14.595 0.983 1.00 63.06 152 ASN A O 1
ATOM 1240 N N . LYS A 1 153 ? -16.852 -14.753 2.688 1.00 60.78 153 LYS A N 1
ATOM 1241 C CA . LYS A 1 153 ? -15.985 -15.530 3.598 1.00 60.78 153 LYS A CA 1
ATOM 1242 C C . LYS A 1 153 ? -15.407 -16.809 2.987 1.00 60.78 153 LYS A C 1
ATOM 1244 O O . LYS A 1 153 ? -14.252 -17.128 3.239 1.00 60.78 153 LYS A O 1
ATOM 1249 N N . ASP A 1 154 ? -16.199 -17.499 2.171 1.00 62.38 154 ASP A N 1
ATOM 1250 C CA . ASP A 1 154 ? -15.798 -18.738 1.491 1.00 62.38 154 ASP A CA 1
ATOM 1251 C C . ASP A 1 154 ? -15.530 -18.519 -0.007 1.00 62.38 154 ASP A C 1
ATOM 1253 O O . ASP A 1 154 ? -15.421 -19.470 -0.780 1.00 62.38 154 ASP A O 1
ATOM 1257 N N . GLN A 1 155 ? -15.442 -17.258 -0.442 1.00 63.09 155 GLN A N 1
ATOM 1258 C CA . GLN A 1 155 ? -14.994 -16.942 -1.790 1.00 63.09 155 GLN A CA 1
ATOM 1259 C C . GLN A 1 155 ? -13.473 -16.862 -1.790 1.00 63.09 155 GLN A C 1
ATOM 1261 O O . GLN A 1 155 ? -12.867 -16.127 -1.010 1.00 63.09 155 GLN A O 1
ATOM 1266 N N . TYR A 1 156 ? -12.848 -17.607 -2.693 1.00 58.41 156 TYR A N 1
ATOM 1267 C CA . TYR A 1 156 ? -11.417 -17.495 -2.910 1.00 58.41 156 TYR A CA 1
ATOM 1268 C C . TYR A 1 156 ? -11.120 -16.135 -3.543 1.00 58.41 156 TYR A C 1
ATOM 1270 O O . TYR A 1 156 ? -11.577 -15.843 -4.649 1.00 58.41 156 TYR A O 1
ATOM 1278 N N . TYR A 1 157 ? -10.358 -15.299 -2.837 1.00 59.97 157 TYR A N 1
ATOM 1279 C CA . TYR A 1 157 ? -9.731 -14.138 -3.451 1.00 59.97 157 TYR A CA 1
ATOM 1280 C C . TYR A 1 157 ? -8.780 -14.641 -4.534 1.00 59.97 157 TYR A C 1
ATOM 1282 O O . TYR A 1 157 ? -7.816 -15.351 -4.243 1.00 59.97 157 TYR A O 1
ATOM 1290 N N . ILE A 1 158 ? -9.067 -14.288 -5.781 1.00 55.78 158 ILE A N 1
ATOM 1291 C CA . ILE A 1 158 ? -8.095 -14.428 -6.854 1.00 55.78 158 ILE A CA 1
ATOM 1292 C C . ILE A 1 158 ? -7.151 -13.240 -6.723 1.00 55.78 158 ILE A C 1
ATOM 1294 O O . ILE A 1 158 ? -7.597 -12.090 -6.745 1.00 55.78 158 ILE A O 1
ATOM 1298 N N . LYS A 1 159 ? -5.853 -13.508 -6.560 1.00 56.88 159 LYS A N 1
ATOM 1299 C CA . LYS A 1 159 ? -4.868 -12.435 -6.446 1.00 56.88 159 LYS A CA 1
ATOM 1300 C C . LYS A 1 159 ? -4.897 -11.607 -7.720 1.00 56.88 159 LYS A C 1
ATOM 1302 O O . LYS A 1 159 ? -4.723 -12.149 -8.805 1.00 56.88 159 LYS A O 1
ATOM 1307 N N . THR A 1 160 ? -5.056 -10.289 -7.594 1.00 54.56 160 THR A N 1
ATOM 1308 C CA . THR A 1 160 ? -5.018 -9.370 -8.744 1.00 54.56 160 THR A CA 1
ATOM 1309 C C . THR A 1 160 ? -3.752 -9.559 -9.582 1.00 54.56 160 THR A C 1
ATOM 1311 O O . THR A 1 160 ? -3.815 -9.421 -10.796 1.00 54.56 160 THR A O 1
ATOM 1314 N N . SER A 1 161 ? -2.629 -9.967 -8.975 1.00 56.16 161 SER A N 1
ATOM 1315 C CA . SER A 1 161 ? -1.386 -10.300 -9.684 1.00 56.16 161 SER A CA 1
ATOM 1316 C C . SER A 1 161 ? -1.500 -11.473 -10.668 1.00 56.16 161 SER A C 1
ATOM 1318 O O . SER A 1 161 ? -0.688 -11.564 -11.580 1.00 56.16 161 SER A O 1
ATOM 1320 N N . GLU A 1 162 ? -2.505 -12.347 -10.552 1.00 57.91 162 GLU A N 1
ATOM 1321 C CA . GLU A 1 162 ? -2.783 -13.384 -11.561 1.00 57.91 162 GLU A CA 1
ATOM 1322 C C . GLU A 1 162 ? -3.282 -12.788 -12.884 1.00 57.91 162 GLU A C 1
ATOM 1324 O O . GLU A 1 162 ? -3.100 -13.392 -13.941 1.00 57.91 162 GLU A O 1
ATOM 1329 N N . TYR A 1 163 ? -3.869 -11.588 -12.835 1.00 55.53 163 TYR A N 1
ATOM 1330 C CA . TYR A 1 163 ? -4.440 -10.894 -13.989 1.00 55.53 163 TYR A CA 1
ATOM 1331 C C . TYR A 1 163 ? -3.917 -9.462 -14.169 1.00 55.53 163 TYR A C 1
ATOM 1333 O O . TYR A 1 163 ? -4.449 -8.740 -15.014 1.00 55.53 163 TYR A O 1
ATOM 1341 N N . LEU A 1 164 ? -2.895 -9.032 -13.416 1.00 65.31 164 LEU A N 1
ATOM 1342 C CA . LEU A 1 164 ? -2.282 -7.710 -13.562 1.00 65.31 164 LEU A CA 1
ATOM 1343 C C . LEU A 1 164 ? -1.491 -7.678 -14.870 1.00 65.31 164 LEU A C 1
ATOM 1345 O O . LEU A 1 164 ? -0.296 -7.936 -14.897 1.00 65.31 164 LEU A O 1
ATOM 1349 N N . ARG A 1 165 ? -2.192 -7.420 -15.970 1.00 65.12 165 ARG A N 1
ATOM 1350 C CA . ARG A 1 165 ? -1.619 -7.417 -17.318 1.00 65.12 165 ARG A CA 1
ATOM 1351 C C . ARG A 1 165 ? -0.987 -6.082 -17.684 1.00 65.12 165 ARG A C 1
ATOM 1353 O O . ARG A 1 165 ? -0.018 -6.065 -18.437 1.00 65.12 165 ARG A O 1
ATOM 1360 N N . ASP A 1 166 ? -1.537 -5.001 -17.139 1.00 78.75 166 ASP A N 1
ATOM 1361 C CA . ASP A 1 166 ? -1.382 -3.656 -17.673 1.00 78.75 166 ASP A CA 1
ATOM 1362 C C . ASP A 1 166 ? -1.305 -2.635 -16.524 1.00 78.75 166 ASP A C 1
ATOM 1364 O O . ASP A 1 166 ? -2.216 -2.531 -15.697 1.00 78.75 166 ASP A O 1
ATOM 1368 N N . TYR A 1 167 ? -0.222 -1.859 -16.469 1.00 88.19 167 TYR A N 1
ATOM 1369 C CA . TYR A 1 167 ? -0.075 -0.711 -15.570 1.00 88.19 167 TYR A CA 1
ATOM 1370 C C . TYR A 1 167 ? 0.441 0.489 -16.353 1.00 88.19 167 TYR A C 1
ATOM 1372 O O . TYR A 1 167 ? 1.523 0.441 -16.929 1.00 88.19 167 TYR A O 1
ATOM 1380 N N . ALA A 1 168 ? -0.310 1.587 -16.366 1.00 90.31 168 ALA A N 1
ATOM 1381 C CA . ALA A 1 168 ? 0.038 2.750 -17.169 1.00 90.31 168 ALA A CA 1
ATOM 1382 C C .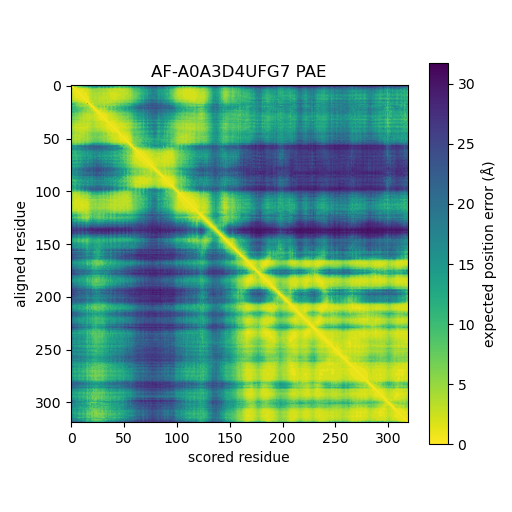 ALA A 1 168 ? 0.032 4.048 -16.367 1.00 90.31 168 ALA A C 1
ATOM 1384 O O . ALA A 1 168 ? -0.801 4.257 -15.484 1.00 90.31 168 ALA A O 1
ATOM 1385 N N . PHE A 1 169 ? 0.935 4.951 -16.730 1.00 91.00 169 PHE A N 1
ATOM 1386 C CA . PHE A 1 169 ? 1.096 6.256 -16.101 1.00 91.00 169 PHE A CA 1
ATOM 1387 C C . PHE A 1 169 ? 1.529 7.308 -17.123 1.00 91.00 169 PHE A C 1
ATOM 1389 O O . PHE A 1 169 ? 1.906 6.991 -18.248 1.00 91.00 169 PHE A O 1
ATOM 1396 N N . ARG A 1 170 ? 1.432 8.583 -16.744 1.00 91.31 170 ARG A N 1
ATOM 1397 C CA . ARG A 1 170 ? 1.805 9.729 -17.584 1.00 91.31 170 ARG A CA 1
ATOM 1398 C C . ARG A 1 170 ? 3.025 10.403 -16.980 1.00 91.31 170 ARG A C 1
ATOM 1400 O O . ARG A 1 170 ? 3.005 10.728 -15.795 1.00 91.31 170 ARG A O 1
ATOM 1407 N N . LEU A 1 171 ? 4.056 10.648 -17.783 1.00 90.19 171 LEU A N 1
ATOM 1408 C CA . LEU A 1 171 ? 5.242 11.385 -17.335 1.00 90.19 171 LEU A CA 1
ATOM 1409 C C . LEU A 1 171 ? 4.965 12.888 -17.212 1.00 90.19 171 LEU A C 1
ATOM 1411 O O . LEU A 1 171 ? 5.591 13.576 -16.402 1.00 90.19 171 LEU A O 1
ATOM 1415 N N . LYS A 1 172 ? 4.006 13.394 -17.993 1.00 87.69 172 LYS A N 1
ATOM 1416 C CA . LYS A 1 172 ? 3.567 14.792 -17.993 1.00 87.69 172 LYS A CA 1
ATOM 1417 C C . LYS A 1 172 ? 2.050 14.850 -17.759 1.00 87.69 172 LYS A C 1
ATOM 1419 O O . LYS A 1 172 ? 1.296 15.046 -18.711 1.00 87.69 172 LYS A O 1
ATOM 1424 N N . PRO A 1 173 ? 1.570 14.642 -16.518 1.00 81.06 173 PRO A N 1
ATOM 1425 C CA . PRO A 1 173 ? 0.134 14.585 -16.235 1.00 81.06 173 PRO A CA 1
ATOM 1426 C C . PRO A 1 173 ? -0.597 15.872 -16.646 1.00 81.06 173 PRO A C 1
ATOM 1428 O O . PRO A 1 173 ? -1.636 15.777 -17.295 1.00 81.06 173 PRO A O 1
ATOM 1431 N N . ASP A 1 174 ? 0.001 17.039 -16.386 1.00 81.06 174 ASP A N 1
ATOM 1432 C CA . ASP A 1 174 ? -0.595 18.356 -16.666 1.00 81.06 174 ASP A CA 1
ATOM 1433 C C . ASP A 1 174 ? -0.583 18.730 -18.159 1.00 81.06 174 ASP A C 1
ATOM 1435 O O . ASP A 1 174 ? -1.313 19.620 -18.598 1.00 81.06 174 ASP A O 1
ATOM 1439 N N . ALA A 1 175 ? 0.238 18.055 -18.974 1.00 78.62 175 ALA A N 1
ATOM 1440 C CA . ALA A 1 175 ? 0.318 18.347 -20.404 1.00 78.62 175 ALA A CA 1
ATOM 1441 C C . ALA A 1 175 ? -0.976 17.961 -21.130 1.00 78.62 175 ALA A C 1
ATOM 1443 O O . ALA A 1 175 ? -1.386 18.671 -22.043 1.00 78.62 175 ALA A O 1
ATOM 1444 N N . GLY A 1 176 ? -1.651 16.892 -20.692 1.00 64.69 176 GLY A N 1
ATOM 1445 C CA . GLY A 1 176 ? -2.906 16.445 -21.299 1.00 64.69 176 GLY A CA 1
ATOM 1446 C C . GLY A 1 176 ? -4.030 17.482 -21.201 1.00 64.69 176 GLY A C 1
ATOM 1447 O O . GLY A 1 176 ? -4.797 17.627 -22.151 1.00 64.69 176 GLY A O 1
ATOM 1448 N N . ASP A 1 177 ? -4.079 18.240 -20.104 1.00 69.62 177 ASP A N 1
ATOM 1449 C CA . ASP A 1 177 ? -5.083 19.288 -19.876 1.00 69.62 177 ASP A CA 1
ATOM 1450 C C . ASP A 1 177 ? -4.760 20.574 -20.657 1.00 69.62 177 ASP A C 1
ATOM 1452 O O . ASP A 1 177 ? -5.656 21.322 -21.046 1.00 69.62 177 ASP A O 1
ATOM 1456 N N . ALA A 1 178 ? -3.476 20.798 -20.951 1.00 71.19 178 ALA A N 1
ATOM 1457 C CA . ALA A 1 178 ? -2.977 21.912 -21.758 1.00 71.19 178 ALA A CA 1
ATOM 1458 C C . ALA A 1 178 ? -2.883 21.599 -23.270 1.00 71.19 178 ALA A C 1
ATOM 1460 O O . ALA A 1 178 ? -2.380 22.423 -24.034 1.00 71.19 178 ALA A O 1
ATOM 1461 N N . GLY A 1 179 ? -3.339 20.421 -23.716 1.00 74.75 179 GLY A N 1
ATOM 1462 C CA . GLY A 1 179 ? -3.288 19.994 -25.122 1.00 74.75 179 GLY A CA 1
ATOM 1463 C C . GLY A 1 179 ? -1.917 19.504 -25.613 1.00 74.75 179 GLY A C 1
ATOM 1464 O O . GLY A 1 179 ? -1.734 19.319 -26.814 1.00 74.75 179 GLY A O 1
ATOM 1465 N N . GLY A 1 180 ? -0.960 19.292 -24.709 1.00 79.94 180 GLY A N 1
ATOM 1466 C CA . GLY A 1 180 ? 0.341 18.684 -24.984 1.00 79.94 180 GLY A CA 1
ATOM 1467 C C . GLY A 1 180 ? 0.335 17.156 -24.859 1.00 79.94 180 GLY A C 1
ATOM 1468 O O . GLY A 1 180 ? -0.632 16.547 -24.396 1.00 79.94 180 GLY A O 1
ATOM 1469 N N . ASP A 1 181 ? 1.442 16.530 -25.261 1.00 84.19 181 ASP A N 1
ATOM 1470 C CA . ASP A 1 181 ? 1.626 15.085 -25.125 1.00 84.19 181 ASP A CA 1
ATOM 1471 C C . ASP A 1 181 ? 1.891 14.703 -23.653 1.00 84.19 181 ASP A C 1
ATOM 1473 O O . ASP A 1 181 ? 2.895 15.140 -23.073 1.00 84.19 181 ASP A O 1
ATOM 1477 N N . PRO A 1 182 ? 1.012 13.898 -23.021 1.00 86.69 182 PRO A N 1
ATOM 1478 C CA . PRO A 1 182 ? 1.212 13.444 -21.652 1.00 86.69 182 PRO A CA 1
ATOM 1479 C C . PRO A 1 182 ? 2.375 12.456 -21.482 1.00 86.69 182 PRO A C 1
ATOM 1481 O O . PRO A 1 182 ? 2.711 12.147 -20.333 1.00 86.69 182 PRO A O 1
ATOM 1484 N N . MET A 1 183 ? 2.960 11.957 -22.580 1.00 91.00 183 MET A N 1
ATOM 1485 C CA . MET A 1 183 ? 4.005 10.933 -22.600 1.00 91.00 183 MET A CA 1
ATOM 1486 C C . MET A 1 183 ? 3.608 9.740 -21.722 1.00 91.00 183 MET A C 1
ATOM 1488 O O . MET A 1 183 ? 4.061 9.584 -20.580 1.00 91.00 183 MET A O 1
ATOM 1492 N N . ARG A 1 184 ? 2.675 8.929 -22.234 1.00 93.00 184 ARG A N 1
ATOM 1493 C CA . ARG A 1 184 ? 2.145 7.756 -21.533 1.00 93.00 184 ARG A CA 1
ATOM 1494 C C . ARG A 1 184 ? 3.109 6.572 -21.621 1.00 93.00 184 ARG A C 1
ATOM 1496 O O . ARG A 1 184 ? 3.548 6.194 -22.698 1.00 93.00 184 ARG A O 1
ATOM 1503 N N . VAL A 1 185 ? 3.403 5.978 -20.469 1.00 94.44 185 VAL A N 1
ATOM 1504 C CA . VAL A 1 185 ? 4.212 4.763 -20.337 1.00 94.44 185 VAL A CA 1
ATOM 1505 C C . VAL A 1 185 ? 3.317 3.633 -19.859 1.00 94.44 185 VAL A C 1
ATOM 1507 O O . VAL A 1 185 ? 2.460 3.839 -18.995 1.00 94.44 185 VAL A O 1
ATOM 1510 N N . HIS A 1 186 ? 3.528 2.443 -20.403 1.00 94.06 186 HIS A N 1
ATOM 1511 C CA . HIS A 1 186 ? 2.737 1.259 -20.142 1.00 94.06 186 HIS A CA 1
ATOM 1512 C C . HIS A 1 186 ? 3.642 0.073 -19.797 1.00 94.06 186 HIS A C 1
ATOM 1514 O O . HIS A 1 186 ? 4.400 -0.408 -20.629 1.00 94.06 186 HIS A O 1
ATOM 1520 N N . PHE A 1 187 ? 3.563 -0.425 -18.570 1.00 93.88 187 PHE A N 1
ATOM 1521 C CA . PHE A 1 187 ? 4.154 -1.705 -18.199 1.00 93.88 187 PHE A CA 1
ATOM 1522 C C . PHE A 1 187 ? 3.192 -2.822 -18.584 1.00 93.88 187 PHE A C 1
ATOM 1524 O O . PHE A 1 187 ? 2.029 -2.797 -18.172 1.00 93.88 187 PHE A O 1
ATOM 1531 N N . ARG A 1 188 ? 3.680 -3.782 -19.369 1.00 90.88 188 ARG A N 1
ATOM 1532 C CA . ARG A 1 188 ? 2.874 -4.876 -19.908 1.00 90.88 188 ARG A CA 1
ATOM 1533 C C . ARG A 1 188 ? 3.506 -6.222 -19.596 1.00 90.88 188 ARG A C 1
ATOM 1535 O O . ARG A 1 188 ? 4.705 -6.409 -19.807 1.00 90.88 188 ARG A O 1
ATOM 1542 N N . LEU A 1 189 ? 2.695 -7.184 -19.165 1.00 89.56 189 LEU A N 1
ATOM 1543 C CA . LEU A 1 189 ? 3.134 -8.576 -19.095 1.00 89.56 189 LEU A CA 1
ATOM 1544 C C . LEU A 1 189 ? 3.169 -9.209 -20.489 1.00 89.56 189 LEU A C 1
ATOM 1546 O O . LEU A 1 189 ? 2.131 -9.369 -21.130 1.00 89.56 189 LEU A O 1
ATOM 1550 N N . VAL A 1 190 ? 4.362 -9.605 -20.936 1.00 88.56 190 VAL A N 1
ATOM 1551 C CA . VAL A 1 190 ? 4.566 -10.327 -22.206 1.00 88.56 190 VAL A CA 1
ATOM 1552 C C . VAL A 1 190 ? 4.490 -11.843 -22.022 1.00 88.56 190 VAL A C 1
ATOM 1554 O O . VAL A 1 190 ? 4.081 -12.559 -22.933 1.00 88.56 190 VAL A O 1
ATOM 1557 N N . ALA A 1 191 ? 4.827 -12.333 -20.827 1.00 84.12 191 ALA A N 1
ATOM 1558 C CA . ALA A 1 191 ? 4.695 -13.732 -20.445 1.00 84.12 191 ALA A CA 1
ATOM 1559 C C . ALA A 1 191 ? 4.411 -13.858 -18.943 1.00 84.12 191 ALA A C 1
ATOM 1561 O O . ALA A 1 191 ? 4.881 -13.061 -18.131 1.00 84.12 191 ALA A O 1
ATOM 1562 N N . ALA A 1 192 ? 3.662 -14.887 -18.555 1.00 83.25 192 ALA A N 1
ATOM 1563 C CA . ALA A 1 192 ? 3.426 -15.218 -17.157 1.00 83.25 192 ALA A CA 1
ATOM 1564 C C . ALA A 1 192 ? 3.486 -16.734 -16.973 1.00 83.25 192 ALA A C 1
ATOM 1566 O O . ALA A 1 192 ? 2.892 -17.485 -17.748 1.00 83.25 192 ALA A O 1
ATOM 1567 N N . ALA A 1 193 ? 4.199 -17.183 -15.944 1.00 78.44 193 ALA A N 1
ATOM 1568 C CA . ALA A 1 193 ? 4.183 -18.578 -15.538 1.00 78.44 193 ALA A CA 1
ATOM 1569 C C . ALA A 1 193 ? 2.916 -18.863 -14.719 1.00 78.44 193 ALA A C 1
ATOM 1571 O O . ALA A 1 193 ? 2.541 -18.086 -13.826 1.00 78.44 193 ALA A O 1
ATOM 1572 N N . GLU A 1 194 ? 2.276 -19.999 -14.995 1.00 68.88 194 GLU A N 1
ATOM 1573 C CA . GLU A 1 194 ? 1.187 -20.500 -14.161 1.00 68.88 194 GLU A CA 1
ATOM 1574 C C . GLU A 1 194 ? 1.713 -20.743 -12.738 1.00 68.88 194 GLU A C 1
ATOM 1576 O O . GLU A 1 194 ? 2.792 -21.306 -12.540 1.00 68.88 194 GLU A O 1
ATOM 1581 N N . GLY A 1 195 ? 0.995 -20.215 -11.749 1.00 66.06 195 GLY A N 1
ATOM 1582 C CA . GLY A 1 195 ? 1.368 -20.294 -10.340 1.00 66.06 195 GLY A CA 1
ATOM 1583 C C . GLY A 1 195 ? 0.454 -21.231 -9.566 1.00 66.06 195 GLY A C 1
ATOM 1584 O O . GLY A 1 195 ? -0.461 -21.832 -10.119 1.00 66.06 195 GLY A O 1
ATOM 1585 N N . GLU A 1 196 ? 0.691 -21.320 -8.260 1.00 65.06 196 GLU A N 1
ATOM 1586 C CA . GLU A 1 196 ? -0.254 -21.953 -7.338 1.00 65.06 196 GLU A CA 1
ATOM 1587 C C . GLU A 1 196 ? -1.592 -21.202 -7.369 1.00 65.06 196 GLU A C 1
ATOM 1589 O O . GLU A 1 196 ? -1.621 -19.976 -7.236 1.00 65.06 196 GLU A O 1
ATOM 1594 N N . HIS A 1 197 ? -2.685 -21.946 -7.523 1.00 56.50 197 HIS A N 1
ATOM 1595 C CA . HIS A 1 197 ? -4.047 -21.414 -7.491 1.00 56.50 197 HIS A CA 1
ATOM 1596 C C . HIS A 1 197 ? -4.621 -21.497 -6.068 1.00 56.50 197 HIS A C 1
ATOM 1598 O O . HIS A 1 197 ? -4.407 -22.478 -5.351 1.00 56.50 197 HIS A O 1
ATOM 1604 N N . GLY A 1 198 ? -5.391 -20.485 -5.657 1.00 56.31 198 GLY A N 1
ATOM 1605 C CA . GLY A 1 198 ? -6.018 -20.417 -4.329 1.00 56.31 198 GLY A CA 1
ATOM 1606 C C . GLY A 1 198 ? -5.094 -19.897 -3.215 1.00 56.31 198 GLY A C 1
ATOM 1607 O O . GLY A 1 198 ? -4.037 -19.324 -3.468 1.00 56.31 198 GLY A O 1
ATOM 1608 N N . ASN A 1 199 ? -5.484 -20.073 -1.943 1.00 56.00 199 ASN A N 1
ATOM 1609 C CA . ASN A 1 199 ? -4.719 -19.588 -0.777 1.00 56.00 199 ASN A CA 1
ATOM 1610 C C . ASN A 1 199 ? -3.527 -20.499 -0.408 1.00 56.00 199 ASN A C 1
ATOM 1612 O O . ASN A 1 199 ? -3.235 -20.735 0.766 1.00 56.00 199 ASN A O 1
ATOM 1616 N N . ASN A 1 200 ? -2.848 -21.042 -1.415 1.00 62.28 200 ASN A N 1
ATOM 1617 C CA . ASN A 1 200 ? -1.629 -21.811 -1.228 1.00 62.28 200 ASN A CA 1
ATOM 1618 C C . ASN A 1 200 ? -0.437 -20.858 -1.323 1.00 62.28 200 ASN A C 1
ATOM 1620 O O . ASN A 1 200 ? -0.279 -20.114 -2.293 1.00 62.28 200 ASN A O 1
ATOM 1624 N N . LYS A 1 201 ? 0.410 -20.851 -0.290 1.00 63.00 201 LYS A N 1
ATOM 1625 C CA . LYS A 1 201 ? 1.703 -20.166 -0.376 1.00 63.00 201 LYS A CA 1
ATOM 1626 C C . LYS A 1 201 ? 2.588 -20.941 -1.344 1.00 63.00 201 LYS A C 1
ATOM 1628 O O . LYS A 1 201 ? 2.658 -22.166 -1.257 1.00 63.00 201 LYS A O 1
ATOM 1633 N N . ALA A 1 202 ? 3.271 -20.226 -2.235 1.00 67.44 202 ALA A N 1
ATOM 1634 C CA . ALA A 1 202 ? 4.291 -20.846 -3.062 1.00 67.44 202 ALA A CA 1
ATOM 1635 C C . ALA A 1 202 ? 5.375 -21.453 -2.158 1.00 67.44 202 ALA A C 1
ATOM 1637 O O . ALA A 1 202 ? 5.659 -20.950 -1.066 1.00 67.44 202 ALA A O 1
ATOM 1638 N N . ALA A 1 203 ? 5.965 -22.561 -2.603 1.00 72.25 203 ALA A N 1
ATOM 1639 C CA . ALA A 1 203 ? 7.117 -23.129 -1.917 1.00 72.25 203 ALA A CA 1
ATOM 1640 C C . ALA A 1 203 ? 8.251 -22.092 -1.849 1.00 72.25 203 ALA A C 1
ATOM 1642 O O . ALA A 1 203 ? 8.407 -21.278 -2.760 1.00 72.25 203 ALA A O 1
ATOM 1643 N N . GLU A 1 204 ? 9.054 -22.138 -0.784 1.00 69.31 204 GLU A N 1
ATOM 1644 C CA . GLU A 1 204 ? 10.144 -21.184 -0.567 1.00 69.31 204 GLU A CA 1
ATOM 1645 C C . GLU A 1 204 ? 11.052 -21.091 -1.808 1.00 69.31 204 GLU A C 1
ATOM 1647 O O . GLU A 1 204 ? 11.586 -22.095 -2.285 1.00 69.31 204 GLU A O 1
ATOM 1652 N N . GLY A 1 205 ? 11.199 -19.879 -2.355 1.00 67.62 205 GLY A N 1
ATOM 1653 C CA . GLY A 1 205 ? 11.992 -19.626 -3.563 1.00 67.62 205 GLY A CA 1
ATOM 1654 C C . GLY A 1 205 ? 11.266 -19.859 -4.894 1.00 67.62 205 GLY A C 1
ATOM 1655 O O . GLY A 1 205 ? 11.897 -19.730 -5.939 1.00 67.62 205 GLY A O 1
ATOM 1656 N N . LYS A 1 206 ? 9.964 -20.174 -4.881 1.00 74.56 206 LYS A N 1
ATOM 1657 C CA . LYS A 1 206 ? 9.107 -20.245 -6.080 1.00 74.56 206 LYS A CA 1
ATOM 1658 C C . LYS A 1 206 ? 8.125 -19.078 -6.200 1.00 74.56 206 LYS A C 1
ATOM 1660 O O . LYS A 1 206 ? 7.219 -19.128 -7.031 1.00 74.56 206 LYS A O 1
ATOM 1665 N N . ASP A 1 207 ? 8.288 -18.045 -5.381 1.00 80.25 207 ASP A N 1
ATOM 1666 C CA . ASP A 1 207 ? 7.489 -16.831 -5.498 1.00 80.25 207 ASP A CA 1
ATOM 1667 C C . ASP A 1 207 ? 7.707 -16.202 -6.877 1.00 80.25 207 ASP A C 1
ATOM 1669 O O . ASP A 1 207 ? 8.841 -16.016 -7.328 1.00 80.25 207 ASP A O 1
ATOM 1673 N N . ARG A 1 208 ? 6.603 -15.907 -7.566 1.00 86.88 208 ARG A N 1
ATOM 1674 C CA . ARG A 1 208 ? 6.644 -15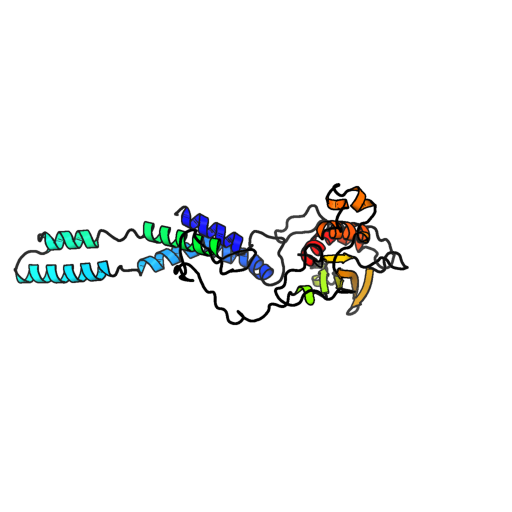.212 -8.851 1.00 86.88 208 ARG A CA 1
ATOM 1675 C C . ARG A 1 208 ? 6.968 -13.746 -8.610 1.00 86.88 208 ARG A C 1
ATOM 1677 O O . ARG A 1 208 ? 6.365 -13.109 -7.747 1.00 86.88 208 ARG A O 1
ATOM 1684 N N . VAL A 1 209 ? 7.892 -13.231 -9.400 1.00 89.81 209 VAL A N 1
ATOM 1685 C CA . VAL A 1 209 ? 8.357 -11.846 -9.369 1.00 89.81 209 VAL A CA 1
ATOM 1686 C C . VAL A 1 209 ? 8.274 -11.261 -10.773 1.00 89.81 209 VAL A C 1
ATOM 1688 O O . VAL A 1 209 ? 8.183 -11.997 -11.759 1.00 89.81 209 VAL A O 1
ATOM 1691 N N . PHE A 1 210 ? 8.275 -9.936 -10.862 1.00 91.44 210 PHE A N 1
ATOM 1692 C CA . PHE A 1 210 ? 8.321 -9.225 -12.133 1.00 91.44 210 PHE A CA 1
ATOM 1693 C C . PHE A 1 210 ? 9.774 -9.093 -12.582 1.00 91.44 210 PHE A C 1
ATOM 1695 O O . PHE A 1 210 ? 10.580 -8.445 -11.908 1.00 91.44 210 PHE A O 1
ATOM 1702 N N . VAL A 1 211 ? 10.093 -9.709 -13.716 1.00 93.81 211 VAL A N 1
ATOM 1703 C CA . VAL A 1 211 ? 11.404 -9.665 -14.371 1.00 93.81 211 VAL A CA 1
ATOM 1704 C C . VAL A 1 211 ? 11.261 -8.860 -15.661 1.00 93.81 211 VAL A C 1
ATOM 1706 O O . VAL A 1 211 ? 10.277 -9.034 -16.374 1.00 93.81 211 VAL A O 1
ATOM 1709 N N . LEU A 1 212 ? 12.198 -7.959 -15.966 1.00 95.62 212 LEU A N 1
ATOM 1710 C CA . LEU A 1 212 ? 12.197 -7.253 -17.254 1.00 95.62 212 LEU A CA 1
ATOM 1711 C C . LEU A 1 212 ? 12.294 -8.276 -18.397 1.00 95.62 212 LEU A C 1
ATOM 1713 O O . LEU A 1 212 ? 13.059 -9.236 -18.294 1.00 95.62 212 LEU A O 1
ATOM 1717 N N . ALA A 1 213 ? 11.526 -8.080 -19.469 1.00 94.19 213 ALA A N 1
ATOM 1718 C CA . ALA A 1 213 ? 11.592 -8.952 -20.637 1.00 94.19 213 ALA A CA 1
ATOM 1719 C C . ALA A 1 213 ? 13.023 -8.998 -21.219 1.00 94.19 213 ALA A C 1
ATOM 1721 O O . ALA A 1 213 ? 13.796 -8.045 -21.060 1.00 94.19 213 ALA A O 1
ATOM 1722 N N . PRO A 1 214 ? 13.415 -10.103 -21.875 1.00 91.12 214 PRO A N 1
ATOM 1723 C CA . PRO A 1 214 ? 14.753 -10.219 -22.432 1.00 91.12 214 PRO A CA 1
ATOM 1724 C C . PRO A 1 214 ? 15.010 -9.144 -23.507 1.00 91.12 214 PRO A C 1
ATOM 1726 O O . PRO A 1 214 ? 14.098 -8.779 -24.246 1.00 91.12 214 PRO A O 1
ATOM 1729 N N . PRO A 1 215 ? 16.262 -8.668 -23.648 1.00 87.56 215 PRO A N 1
ATOM 1730 C CA . PRO A 1 215 ? 16.644 -7.667 -24.651 1.00 87.56 215 PRO A CA 1
ATOM 1731 C C . PRO A 1 215 ? 16.508 -8.150 -26.102 1.00 87.56 215 PRO A C 1
ATOM 1733 O O . PRO A 1 215 ? 16.53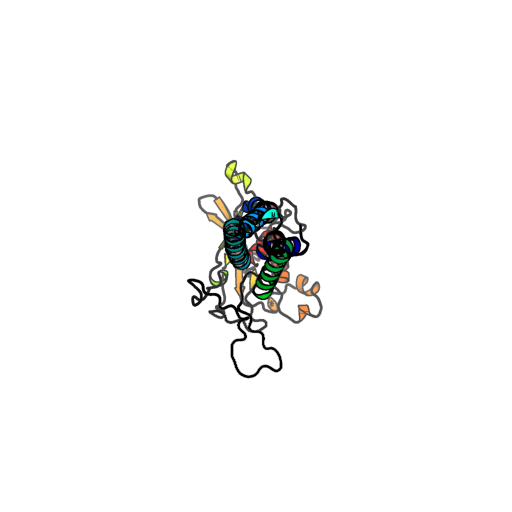3 -7.325 -27.012 1.00 87.56 215 PRO A O 1
ATOM 1736 N N . GLY A 1 216 ? 16.378 -9.464 -26.308 1.00 86.81 216 GLY A N 1
ATOM 1737 C CA . GLY A 1 216 ? 16.216 -10.091 -27.616 1.00 86.81 216 GLY A CA 1
ATOM 1738 C C . GLY A 1 216 ? 17.301 -9.700 -28.625 1.00 86.81 216 GLY A C 1
ATOM 1739 O O . GLY A 1 216 ? 18.456 -9.497 -28.244 1.00 86.81 216 GLY A O 1
ATOM 1740 N N . GLU A 1 217 ? 16.960 -9.648 -29.913 1.00 81.88 217 GLU A N 1
ATOM 1741 C CA . GLU A 1 217 ? 17.946 -9.449 -30.990 1.00 81.88 217 GLU A CA 1
ATOM 1742 C C . GLU A 1 217 ? 18.376 -7.985 -31.134 1.00 81.88 217 GLU A C 1
ATOM 1744 O O . GLU A 1 217 ? 19.530 -7.713 -31.471 1.00 81.88 217 GLU A O 1
ATOM 1749 N N . SER A 1 218 ? 17.480 -7.033 -30.845 1.00 78.25 218 SER A N 1
ATOM 1750 C CA . SER A 1 218 ? 17.792 -5.598 -30.927 1.00 78.25 218 SER A CA 1
ATOM 1751 C C . SER A 1 218 ? 18.613 -5.081 -29.738 1.00 78.25 218 SER A C 1
ATOM 1753 O O . SER A 1 218 ? 19.071 -3.936 -29.744 1.00 78.25 218 SER A O 1
ATOM 1755 N N . GLY A 1 219 ? 18.771 -5.892 -28.688 1.00 83.44 219 GLY A N 1
ATOM 1756 C CA . GLY A 1 219 ? 19.369 -5.473 -27.423 1.00 83.44 219 GLY A CA 1
ATOM 1757 C C . GLY A 1 219 ? 18.417 -4.688 -26.509 1.00 83.44 219 GLY A C 1
ATOM 1758 O O . GLY A 1 219 ? 18.805 -4.360 -25.389 1.00 83.44 219 GLY A O 1
ATOM 1759 N N . HIS A 1 220 ? 17.192 -4.393 -26.959 1.00 86.00 220 HIS A N 1
ATOM 1760 C CA . HIS A 1 220 ? 16.189 -3.625 -26.220 1.00 86.00 220 HIS A CA 1
ATOM 1761 C C . HIS A 1 220 ? 14.739 -4.020 -26.558 1.00 86.00 220 HIS A C 1
ATOM 1763 O O . HIS A 1 220 ? 13.837 -3.199 -26.420 1.00 86.00 220 HIS A O 1
ATOM 1769 N N . ASP A 1 221 ? 14.485 -5.279 -26.939 1.00 88.81 221 ASP A N 1
ATOM 1770 C CA . ASP A 1 221 ? 13.142 -5.785 -27.300 1.00 88.81 221 ASP A CA 1
ATOM 1771 C C . ASP A 1 221 ? 12.113 -5.675 -26.153 1.00 88.81 221 ASP A C 1
ATOM 1773 O O . ASP A 1 221 ? 10.907 -5.772 -26.371 1.00 88.81 221 ASP A O 1
ATOM 1777 N N . PHE A 1 222 ? 12.568 -5.420 -24.922 1.00 92.44 222 PHE A N 1
ATOM 1778 C CA . PHE A 1 222 ? 11.710 -5.069 -23.791 1.00 92.44 222 PHE A CA 1
ATOM 1779 C C . PHE A 1 222 ? 11.103 -3.656 -23.882 1.00 92.44 222 PHE A C 1
ATOM 1781 O O . PHE A 1 222 ? 10.271 -3.322 -23.037 1.00 92.44 222 PHE A O 1
ATOM 1788 N N . LEU A 1 223 ? 11.496 -2.831 -24.864 1.00 94.12 223 LEU A N 1
ATOM 1789 C CA . LEU A 1 223 ? 10.959 -1.491 -25.121 1.00 94.12 223 LEU A CA 1
ATOM 1790 C C . LEU A 1 223 ? 10.231 -1.395 -26.470 1.00 94.12 223 LEU A C 1
ATOM 1792 O O . LEU A 1 223 ? 10.812 -1.473 -27.547 1.00 94.12 223 LEU A O 1
ATOM 1796 N N . SER A 1 224 ? 8.928 -1.175 -26.347 1.00 92.19 224 SER A N 1
ATOM 1797 C CA . SER A 1 224 ? 7.928 -0.766 -27.331 1.00 92.19 224 SER A CA 1
ATOM 1798 C C . SER A 1 224 ? 7.753 0.729 -27.573 1.00 92.19 224 SER A C 1
ATOM 1800 O O . SER A 1 224 ? 7.581 1.417 -26.573 1.00 92.19 224 SER A O 1
ATOM 1802 N N . VAL A 1 225 ? 7.583 1.238 -28.797 1.00 92.38 225 VAL A N 1
ATOM 1803 C CA . VAL A 1 225 ? 6.703 2.413 -28.986 1.00 92.38 225 VAL A CA 1
ATOM 1804 C C . VAL A 1 225 ? 5.496 2.003 -29.806 1.00 92.38 225 VAL A C 1
ATOM 1806 O O . VAL A 1 225 ? 5.628 1.474 -30.907 1.00 92.38 225 VAL A O 1
ATOM 1809 N N . GLU A 1 226 ? 4.313 2.213 -29.240 1.00 92.06 226 GLU A N 1
ATOM 1810 C CA . GLU A 1 226 ? 3.037 1.867 -29.855 1.00 92.06 226 GLU A CA 1
ATOM 1811 C C . GLU A 1 226 ? 2.193 3.121 -30.049 1.00 92.06 226 GLU A C 1
ATOM 1813 O O . GLU A 1 226 ? 2.144 3.993 -29.185 1.00 92.06 226 GLU A O 1
ATOM 1818 N N . THR A 1 227 ? 1.500 3.216 -31.183 1.00 88.69 227 THR A N 1
ATOM 1819 C CA . THR A 1 227 ? 0.551 4.304 -31.423 1.00 88.69 227 THR A CA 1
ATOM 1820 C C . THR A 1 227 ? -0.844 3.887 -30.966 1.00 88.69 227 THR A C 1
ATOM 1822 O O . THR A 1 227 ? -1.461 3.007 -31.567 1.00 88.69 227 THR A O 1
ATOM 1825 N N . VAL A 1 228 ? -1.367 4.553 -29.938 1.00 84.12 228 VAL A N 1
ATOM 1826 C CA . VAL A 1 228 ? -2.717 4.350 -29.397 1.00 84.12 228 VAL A CA 1
ATOM 1827 C C . VAL A 1 228 ? -3.490 5.658 -29.530 1.00 84.12 228 VAL A C 1
ATOM 1829 O O . VAL A 1 228 ? -3.020 6.712 -29.109 1.00 84.12 228 VAL A O 1
ATOM 1832 N N . ASP A 1 229 ? -4.658 5.618 -30.174 1.00 82.62 229 ASP A N 1
ATOM 1833 C CA . ASP A 1 229 ? -5.507 6.797 -30.418 1.00 82.62 229 ASP A CA 1
ATOM 1834 C C . ASP A 1 229 ? -4.761 7.994 -31.054 1.00 82.62 229 ASP A C 1
ATOM 1836 O O . ASP A 1 229 ? -5.038 9.161 -30.772 1.00 82.62 229 ASP A O 1
ATOM 1840 N N . GLY A 1 230 ? -3.791 7.701 -31.929 1.00 80.56 230 GLY A N 1
ATOM 1841 C CA . GLY A 1 230 ? -2.980 8.709 -32.620 1.00 80.56 230 GLY A CA 1
ATOM 1842 C C . GLY A 1 230 ? -1.884 9.354 -31.765 1.00 80.56 230 GLY A C 1
ATOM 1843 O O . GLY A 1 230 ? -1.332 10.372 -32.177 1.00 80.56 230 GLY A O 1
ATOM 1844 N N . ARG A 1 231 ? -1.571 8.791 -30.591 1.00 84.44 231 ARG A N 1
ATOM 1845 C CA . ARG A 1 231 ? -0.473 9.220 -29.713 1.00 84.44 231 ARG A CA 1
ATOM 1846 C C . ARG A 1 231 ? 0.510 8.082 -29.492 1.00 84.44 231 ARG A C 1
ATOM 1848 O O . ARG A 1 231 ? 0.113 6.922 -29.468 1.00 84.44 231 ARG A O 1
ATOM 1855 N N . GLU A 1 232 ? 1.780 8.422 -29.333 1.00 90.31 232 GLU A N 1
ATOM 1856 C CA . GLU A 1 232 ? 2.826 7.449 -29.034 1.00 90.31 232 GLU A CA 1
ATOM 1857 C C . GLU A 1 232 ? 2.846 7.120 -27.538 1.00 90.31 232 GLU A C 1
ATOM 1859 O O . GLU A 1 232 ? 2.765 8.001 -26.678 1.00 90.31 232 GLU A O 1
ATOM 1864 N N . GLU A 1 233 ? 2.952 5.834 -27.228 1.00 93.00 233 GLU A N 1
ATOM 1865 C CA . GLU A 1 233 ? 3.067 5.313 -25.875 1.00 93.00 233 GLU A CA 1
ATOM 1866 C C . GLU A 1 233 ? 4.282 4.395 -25.778 1.00 93.00 233 GLU A C 1
ATOM 1868 O O . GLU A 1 233 ? 4.459 3.492 -26.599 1.00 93.00 233 GLU A O 1
ATOM 1873 N N . LEU A 1 234 ? 5.104 4.600 -24.748 1.00 94.75 234 LEU A N 1
ATOM 1874 C CA . LEU A 1 234 ? 6.223 3.711 -24.451 1.00 94.75 234 LEU A CA 1
ATOM 1875 C C . LEU A 1 234 ? 5.705 2.468 -23.730 1.00 94.75 234 LEU A C 1
ATOM 1877 O O . LEU A 1 234 ? 5.142 2.579 -22.640 1.00 94.75 234 LEU A O 1
ATOM 1881 N N . VAL A 1 235 ? 5.952 1.285 -24.280 1.00 94.62 235 VAL A N 1
ATOM 1882 C CA . VAL A 1 235 ? 5.633 0.009 -23.632 1.00 94.62 235 VAL A CA 1
ATOM 1883 C C . VAL A 1 235 ? 6.904 -0.606 -23.059 1.00 94.62 235 VAL A C 1
ATOM 1885 O O . VAL A 1 235 ? 7.902 -0.728 -23.759 1.00 94.62 235 VAL A O 1
ATOM 1888 N N . ILE A 1 236 ? 6.870 -1.010 -21.789 1.00 95.50 236 ILE A N 1
ATOM 1889 C CA . ILE A 1 236 ? 7.951 -1.749 -21.130 1.00 95.50 236 ILE A CA 1
ATOM 1890 C C . ILE A 1 236 ? 7.449 -3.153 -20.797 1.00 95.50 236 ILE A C 1
ATOM 1892 O O . ILE A 1 236 ? 6.499 -3.316 -20.026 1.00 95.50 236 ILE A O 1
ATOM 1896 N N . GLY A 1 237 ? 8.071 -4.161 -21.402 1.00 94.19 237 GLY A N 1
ATOM 1897 C CA . GLY A 1 237 ? 7.692 -5.563 -21.264 1.00 94.19 237 GLY A CA 1
ATOM 1898 C C . GLY A 1 237 ? 8.261 -6.219 -20.006 1.00 94.19 237 GLY A C 1
ATOM 1899 O O . GLY A 1 237 ? 9.442 -6.072 -19.698 1.00 94.19 237 GLY A O 1
ATOM 1900 N N . PHE A 1 238 ? 7.433 -6.999 -19.313 1.00 93.62 238 PHE A N 1
ATOM 1901 C CA . PHE A 1 238 ? 7.816 -7.789 -18.140 1.00 93.62 238 PHE A CA 1
ATOM 1902 C C . PHE A 1 238 ? 7.335 -9.239 -18.244 1.00 93.62 238 PHE A C 1
ATOM 1904 O O . PHE A 1 238 ? 6.290 -9.533 -18.824 1.00 93.62 238 PHE A O 1
ATOM 1911 N N . GLU A 1 239 ? 8.074 -10.147 -17.621 1.00 92.00 239 GLU A N 1
ATOM 1912 C CA . GLU A 1 239 ? 7.675 -11.525 -17.370 1.00 92.00 239 GLU A CA 1
ATOM 1913 C C . GLU A 1 239 ? 7.293 -11.697 -15.895 1.00 92.00 239 GLU A C 1
ATOM 1915 O O . GLU A 1 239 ? 7.992 -11.205 -15.007 1.00 92.00 239 GLU A O 1
ATOM 1920 N N . TYR A 1 240 ? 6.209 -12.425 -15.614 1.00 89.25 240 TYR A N 1
ATOM 1921 C CA . TYR A 1 240 ? 5.808 -12.769 -14.247 1.00 89.25 240 TYR A CA 1
ATOM 1922 C C . TYR A 1 240 ? 6.080 -14.246 -13.955 1.00 89.25 240 TYR A C 1
ATOM 1924 O O . TYR A 1 240 ? 5.272 -15.125 -14.269 1.00 89.25 240 TYR A O 1
ATOM 1932 N N . ARG A 1 241 ? 7.251 -14.537 -13.383 1.00 90.06 241 ARG A N 1
ATOM 1933 C CA . ARG A 1 241 ? 7.748 -15.904 -13.154 1.00 90.06 241 ARG A CA 1
ATOM 1934 C C . ARG A 1 241 ? 8.681 -15.974 -11.941 1.00 90.06 241 ARG A C 1
ATOM 1936 O O . ARG A 1 241 ? 9.122 -14.934 -11.458 1.00 90.06 241 ARG A O 1
ATOM 1943 N N . PRO A 1 242 ? 9.002 -17.171 -11.420 1.00 91.19 242 PRO A N 1
ATOM 1944 C CA . PRO A 1 242 ? 10.063 -17.305 -10.429 1.00 91.19 242 PRO A CA 1
ATOM 1945 C C . PRO A 1 242 ? 11.399 -16.803 -10.992 1.00 91.19 242 PRO A C 1
ATOM 1947 O O . PRO A 1 242 ? 11.754 -17.113 -12.135 1.00 91.19 242 PRO A O 1
ATOM 1950 N N . ALA A 1 243 ? 12.137 -16.039 -10.187 1.00 92.25 243 ALA A N 1
ATOM 1951 C CA . ALA A 1 243 ? 13.484 -15.620 -10.547 1.00 92.25 243 ALA A CA 1
ATOM 1952 C C . ALA A 1 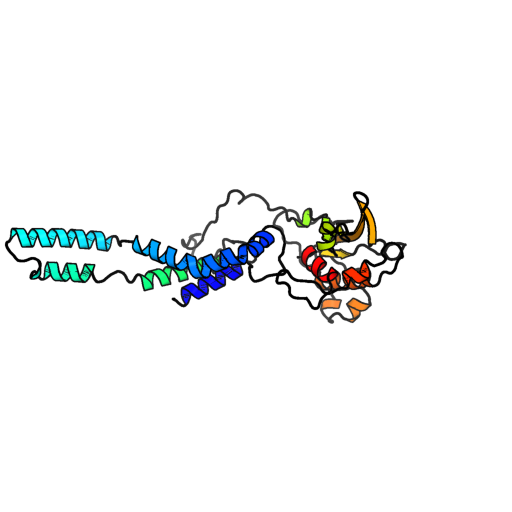243 ? 14.449 -16.809 -10.538 1.00 92.25 243 ALA A C 1
ATOM 1954 O O . ALA A 1 243 ? 14.352 -17.739 -9.732 1.00 92.25 243 ALA A O 1
ATOM 1955 N N . THR A 1 244 ? 15.430 -16.733 -11.418 1.00 92.56 244 THR A N 1
ATOM 1956 C CA . THR A 1 244 ? 16.498 -17.702 -11.619 1.00 92.56 244 THR A CA 1
ATOM 1957 C C . THR A 1 244 ? 17.850 -17.038 -11.378 1.00 92.56 244 THR A C 1
ATOM 1959 O O . THR A 1 244 ? 17.962 -15.822 -11.226 1.00 92.56 244 THR A O 1
ATOM 1962 N N . MET A 1 245 ? 18.915 -17.836 -11.326 1.00 91.56 245 MET A N 1
ATOM 1963 C CA . MET A 1 245 ? 20.268 -17.295 -11.159 1.00 91.56 245 MET A CA 1
ATOM 1964 C C . MET A 1 245 ? 20.748 -16.489 -12.374 1.00 91.56 245 MET A C 1
ATOM 1966 O O . MET A 1 245 ? 21.683 -15.702 -12.216 1.00 91.56 245 MET A O 1
ATOM 1970 N N . ASP A 1 246 ? 20.108 -16.675 -13.530 1.00 91.94 246 ASP A N 1
ATOM 1971 C CA . ASP A 1 246 ? 20.447 -16.024 -14.798 1.00 91.94 246 ASP A CA 1
ATOM 1972 C C . ASP A 1 246 ? 19.831 -14.623 -14.911 1.00 91.94 246 ASP A C 1
ATOM 1974 O O . ASP A 1 246 ? 20.268 -13.822 -15.727 1.00 91.94 246 ASP A O 1
ATOM 1978 N N . ASP A 1 247 ? 18.876 -14.287 -14.036 1.00 93.31 247 ASP A N 1
ATOM 1979 C CA . ASP A 1 247 ? 18.279 -12.947 -13.972 1.00 93.31 247 ASP A CA 1
ATOM 1980 C C . ASP A 1 247 ? 19.210 -11.914 -13.308 1.00 93.31 247 ASP A C 1
ATOM 1982 O O . ASP A 1 247 ? 18.909 -10.722 -13.249 1.00 93.31 247 ASP A O 1
ATOM 1986 N N . TRP A 1 248 ? 20.355 -12.355 -12.784 1.00 93.62 248 TRP A N 1
ATOM 1987 C CA . TRP A 1 248 ? 21.411 -11.463 -12.327 1.00 93.62 248 TRP A CA 1
ATOM 1988 C C . TRP A 1 248 ? 22.176 -10.873 -13.514 1.00 93.62 248 TRP A C 1
ATOM 1990 O O . TRP A 1 248 ? 22.755 -11.612 -14.305 1.00 93.62 248 TRP A O 1
ATOM 2000 N N . THR A 1 249 ? 22.330 -9.549 -13.553 1.00 92.00 249 THR A N 1
ATOM 2001 C CA . THR A 1 249 ? 23.382 -8.928 -14.371 1.00 92.00 249 THR A CA 1
ATOM 2002 C C . THR A 1 249 ? 24.731 -9.030 -13.662 1.00 92.00 249 THR A C 1
ATOM 2004 O O . THR A 1 249 ? 24.791 -9.017 -12.427 1.00 92.00 249 THR A O 1
ATOM 2007 N N . ASP A 1 250 ? 25.829 -9.094 -14.421 1.00 89.88 250 ASP A N 1
ATOM 2008 C CA . ASP A 1 250 ? 27.185 -9.159 -13.854 1.00 89.88 250 ASP A CA 1
ATOM 2009 C C . ASP A 1 250 ? 27.452 -8.004 -12.880 1.00 89.88 250 ASP A C 1
ATOM 2011 O O . ASP A 1 250 ? 27.994 -8.201 -11.789 1.00 89.88 250 ASP A O 1
ATOM 2015 N N . GLU A 1 251 ? 26.998 -6.801 -13.237 1.00 90.06 251 GLU A N 1
ATOM 2016 C CA . GLU A 1 251 ? 27.154 -5.602 -12.420 1.00 90.06 251 GLU A CA 1
ATOM 2017 C C . GLU A 1 251 ? 26.341 -5.676 -11.116 1.00 90.06 251 GLU A C 1
ATOM 2019 O O . GLU A 1 251 ? 26.887 -5.461 -10.029 1.00 90.06 251 GLU A O 1
ATOM 2024 N N . ALA A 1 252 ? 25.050 -6.024 -11.191 1.00 90.62 252 ALA A N 1
ATOM 2025 C CA . ALA A 1 252 ? 24.202 -6.127 -10.003 1.00 90.62 252 ALA A CA 1
ATOM 2026 C C . ALA A 1 252 ? 24.685 -7.253 -9.076 1.00 90.62 252 ALA A C 1
ATOM 2028 O O . ALA A 1 252 ? 24.772 -7.082 -7.858 1.00 90.62 252 ALA A O 1
ATOM 2029 N N . LYS A 1 253 ? 25.110 -8.385 -9.648 1.00 90.50 253 LYS A N 1
ATOM 2030 C CA . LYS A 1 253 ? 25.672 -9.508 -8.890 1.00 90.50 253 LYS A CA 1
ATOM 2031 C C . LYS A 1 253 ? 27.006 -9.154 -8.251 1.00 90.50 253 LYS A C 1
ATOM 2033 O O . LYS A 1 253 ? 27.316 -9.662 -7.172 1.00 90.50 253 LYS A O 1
ATOM 2038 N N . ALA A 1 254 ? 27.816 -8.294 -8.869 1.00 90.50 254 ALA A N 1
ATOM 2039 C CA . ALA A 1 254 ? 29.047 -7.794 -8.265 1.00 90.50 254 ALA A CA 1
ATOM 2040 C C . ALA A 1 254 ? 28.754 -6.951 -7.012 1.00 90.50 254 ALA A C 1
ATOM 2042 O O . ALA A 1 254 ? 29.406 -7.169 -5.986 1.00 90.50 254 ALA A O 1
ATOM 2043 N N . GLN A 1 255 ? 27.734 -6.089 -7.076 1.00 89.12 255 GLN A N 1
ATOM 2044 C CA . GLN A 1 255 ? 27.300 -5.181 -6.002 1.00 89.12 255 GLN A CA 1
ATOM 2045 C C . GLN A 1 255 ? 26.512 -5.885 -4.877 1.00 89.12 255 GLN A C 1
ATOM 2047 O O . GLN A 1 255 ? 26.451 -5.385 -3.755 1.00 89.12 255 GLN A O 1
ATOM 2052 N N . ALA A 1 256 ? 25.950 -7.068 -5.141 1.00 89.44 256 ALA A N 1
ATOM 2053 C CA . ALA A 1 256 ? 25.187 -7.835 -4.161 1.00 89.44 256 ALA A CA 1
ATOM 2054 C C . ALA A 1 256 ? 26.045 -8.386 -3.001 1.00 89.44 256 ALA A C 1
ATOM 2056 O O . ALA A 1 256 ? 27.247 -8.636 -3.121 1.00 89.44 256 ALA A O 1
ATOM 2057 N N . THR A 1 257 ? 25.411 -8.666 -1.860 1.00 90.12 257 THR A N 1
ATOM 2058 C CA . THR A 1 257 ? 26.087 -9.305 -0.716 1.00 90.12 257 THR A CA 1
ATOM 2059 C C . THR A 1 257 ? 26.439 -10.768 -1.008 1.00 90.12 257 THR A C 1
ATOM 2061 O O . THR A 1 257 ? 25.773 -11.442 -1.794 1.00 90.12 257 THR A O 1
ATOM 2064 N N . ALA A 1 258 ? 27.446 -11.320 -0.321 1.00 89.06 258 ALA A N 1
ATOM 2065 C CA . ALA A 1 258 ? 27.852 -12.720 -0.498 1.00 89.06 258 ALA A CA 1
ATOM 2066 C C . ALA A 1 258 ? 26.715 -13.736 -0.248 1.00 89.06 258 ALA A C 1
ATOM 2068 O O . ALA A 1 258 ? 26.715 -14.816 -0.837 1.00 89.06 258 ALA A O 1
ATOM 2069 N N . ALA A 1 259 ? 25.746 -13.397 0.611 1.00 88.44 259 ALA A N 1
ATOM 2070 C CA . ALA A 1 259 ? 24.561 -14.218 0.849 1.00 88.44 259 ALA A CA 1
ATOM 2071 C C . ALA A 1 259 ? 23.544 -14.115 -0.300 1.00 88.44 259 ALA A C 1
ATOM 2073 O O . ALA A 1 259 ? 22.998 -15.136 -0.715 1.00 88.44 259 ALA A O 1
ATOM 2074 N N . ALA A 1 260 ? 23.322 -12.910 -0.838 1.00 86.50 260 ALA A N 1
ATOM 2075 C CA . ALA A 1 260 ? 22.408 -12.681 -1.956 1.00 86.50 260 ALA A CA 1
ATOM 2076 C C . ALA A 1 260 ? 22.886 -13.377 -3.240 1.00 86.50 260 ALA A C 1
ATOM 2078 O O . ALA A 1 260 ? 22.089 -14.025 -3.904 1.00 86.50 260 ALA A O 1
ATOM 2079 N N . LYS A 1 261 ? 24.198 -13.378 -3.519 1.00 89.00 261 LYS A N 1
ATOM 2080 C CA . LYS A 1 261 ? 24.791 -14.044 -4.700 1.00 89.00 261 LYS A CA 1
ATOM 2081 C C . LYS A 1 261 ? 24.558 -15.559 -4.775 1.00 89.00 261 LYS A C 1
ATOM 2083 O O . LYS A 1 261 ? 24.848 -16.155 -5.807 1.00 89.00 261 LYS A O 1
ATOM 2088 N N . LYS A 1 262 ? 24.105 -16.194 -3.688 1.00 89.19 262 LYS A N 1
ATOM 2089 C CA . LYS A 1 262 ? 23.801 -17.635 -3.624 1.00 89.19 262 LYS A CA 1
ATOM 2090 C C . LYS A 1 262 ? 22.341 -17.958 -3.953 1.00 89.19 262 LYS A C 1
ATOM 2092 O O . LYS A 1 262 ? 21.986 -19.133 -3.972 1.00 89.19 262 LYS A O 1
ATOM 2097 N N . LYS A 1 263 ? 21.497 -16.942 -4.143 1.00 91.12 263 LYS A N 1
ATOM 2098 C CA . LYS A 1 263 ? 20.068 -17.075 -4.433 1.00 91.12 263 LYS A CA 1
ATOM 2099 C C . LYS A 1 263 ? 19.709 -16.250 -5.681 1.00 91.12 263 LYS A C 1
ATOM 2101 O O . LYS A 1 263 ? 20.458 -15.330 -6.031 1.00 91.12 263 LYS A O 1
ATOM 2106 N N . PRO A 1 264 ? 18.585 -16.559 -6.350 1.00 92.06 264 PRO A N 1
ATOM 2107 C CA . PRO A 1 264 ? 18.037 -15.687 -7.384 1.00 92.06 264 PRO A CA 1
ATOM 2108 C C . PRO A 1 264 ? 17.830 -14.252 -6.866 1.00 92.06 264 PRO A C 1
ATOM 2110 O O . PRO A 1 264 ? 17.625 -14.076 -5.655 1.00 92.06 264 PRO A O 1
ATOM 2113 N N . PRO A 1 265 ? 17.905 -13.234 -7.744 1.00 92.75 265 PRO A N 1
ATOM 2114 C CA . PRO A 1 265 ? 17.689 -11.845 -7.355 1.00 92.75 265 PRO A CA 1
ATOM 2115 C C . PRO A 1 265 ? 16.278 -11.668 -6.791 1.00 92.75 265 PRO A C 1
ATOM 2117 O O . PRO A 1 265 ? 15.316 -12.284 -7.256 1.00 92.75 265 PRO A O 1
ATOM 2120 N N . LYS A 1 266 ? 16.145 -10.833 -5.758 1.00 92.50 266 LYS A N 1
ATOM 2121 C CA . LYS A 1 266 ? 14.832 -10.482 -5.206 1.00 92.50 266 LYS A CA 1
ATOM 2122 C C . LYS A 1 266 ? 14.189 -9.392 -6.058 1.00 92.50 266 LYS A C 1
ATOM 2124 O O . LYS A 1 266 ? 14.869 -8.712 -6.820 1.00 92.50 266 LYS A O 1
ATOM 2129 N N . GLN A 1 267 ? 12.894 -9.144 -5.845 1.00 92.38 267 GLN A N 1
ATOM 2130 C CA . GLN A 1 267 ? 12.159 -8.086 -6.552 1.00 92.38 267 GLN A CA 1
ATOM 2131 C C . GLN A 1 267 ? 12.870 -6.723 -6.498 1.00 92.38 267 GLN A C 1
ATOM 2133 O O . GLN A 1 267 ? 12.909 -6.018 -7.497 1.00 92.38 267 GLN A O 1
ATOM 2138 N N . LYS A 1 268 ? 13.493 -6.376 -5.363 1.00 92.31 268 LYS A N 1
ATOM 2139 C CA . LYS A 1 268 ? 14.279 -5.142 -5.232 1.00 92.31 268 LYS A CA 1
ATOM 2140 C C . LYS A 1 268 ? 15.476 -5.097 -6.192 1.00 92.31 268 LYS A C 1
ATOM 2142 O O . LYS A 1 268 ? 15.667 -4.092 -6.862 1.00 92.31 268 LYS A O 1
ATOM 2147 N N . ASP A 1 269 ? 16.241 -6.185 -6.279 1.00 93.88 269 ASP A N 1
ATOM 2148 C CA . ASP A 1 269 ? 17.402 -6.273 -7.172 1.00 93.88 269 ASP A CA 1
ATOM 2149 C C . ASP A 1 269 ? 16.958 -6.205 -8.647 1.00 93.88 269 ASP A C 1
ATOM 2151 O O . ASP A 1 269 ? 17.590 -5.539 -9.465 1.00 93.88 269 ASP A O 1
ATOM 2155 N N . LEU A 1 270 ? 15.833 -6.851 -8.975 1.00 95.25 270 LEU A N 1
ATOM 2156 C CA . LEU A 1 270 ? 15.232 -6.838 -10.312 1.00 95.25 270 LEU A CA 1
ATOM 2157 C C . LEU A 1 270 ? 14.739 -5.446 -10.726 1.00 95.25 270 LEU A C 1
ATOM 2159 O O . LEU A 1 270 ? 14.896 -5.070 -11.885 1.00 95.25 270 LEU A O 1
ATOM 2163 N N . ILE A 1 271 ? 14.184 -4.666 -9.792 1.00 95.25 271 ILE A N 1
ATOM 2164 C CA . ILE A 1 271 ? 13.805 -3.268 -10.039 1.00 95.25 271 ILE A CA 1
ATOM 2165 C C . ILE A 1 271 ? 15.048 -2.443 -10.381 1.00 95.25 271 ILE A C 1
ATOM 2167 O O . ILE A 1 271 ? 15.040 -1.733 -11.384 1.00 95.25 271 ILE A O 1
ATOM 2171 N N . ASP A 1 272 ? 16.127 -2.568 -9.606 1.00 94.44 272 ASP A N 1
ATOM 2172 C CA . ASP A 1 272 ? 17.368 -1.829 -9.866 1.00 94.44 272 ASP A CA 1
ATOM 2173 C C . ASP A 1 272 ? 17.987 -2.221 -11.224 1.00 94.44 272 ASP A C 1
ATOM 2175 O O . ASP A 1 272 ? 18.451 -1.356 -11.971 1.00 94.44 272 ASP A O 1
ATOM 2179 N N . ILE A 1 273 ? 17.941 -3.511 -11.583 1.00 95.31 273 ILE A N 1
ATOM 2180 C CA . ILE A 1 273 ? 18.354 -4.009 -12.905 1.00 95.31 273 ILE A CA 1
ATOM 2181 C C . ILE A 1 273 ? 17.497 -3.389 -14.016 1.00 95.31 273 ILE A C 1
ATOM 2183 O O . ILE A 1 273 ? 18.047 -2.869 -14.988 1.00 95.31 273 ILE A O 1
ATOM 2187 N N . ALA A 1 274 ? 16.170 -3.404 -13.869 1.00 96.06 274 ALA A N 1
ATOM 2188 C CA . ALA A 1 274 ? 15.252 -2.869 -14.869 1.00 96.06 274 ALA A CA 1
ATOM 2189 C C . ALA A 1 274 ? 15.439 -1.360 -15.068 1.00 96.06 274 ALA A C 1
ATOM 2191 O O . ALA A 1 274 ? 15.486 -0.887 -16.202 1.00 96.06 274 ALA A O 1
ATOM 2192 N N . VAL A 1 275 ? 15.617 -0.607 -13.977 1.00 96.06 275 VAL A N 1
ATOM 2193 C CA . VAL A 1 275 ? 15.888 0.836 -14.029 1.00 96.06 275 VAL A CA 1
ATOM 2194 C C . VAL A 1 275 ? 17.168 1.114 -14.808 1.00 96.06 275 VAL A C 1
ATOM 2196 O O . VAL A 1 275 ? 17.159 1.951 -15.708 1.00 96.06 275 VAL A O 1
ATOM 2199 N N . LYS A 1 276 ? 18.259 0.397 -14.511 1.00 94.44 276 LYS A N 1
ATOM 2200 C CA . LYS A 1 276 ? 19.524 0.569 -15.237 1.00 94.44 276 LYS A CA 1
ATOM 2201 C C . LYS A 1 276 ? 19.376 0.237 -16.723 1.00 94.44 276 LYS A C 1
ATOM 2203 O O . LYS A 1 276 ? 19.814 1.028 -17.551 1.00 94.44 276 LYS A O 1
ATOM 2208 N N . ALA A 1 277 ? 18.742 -0.887 -17.062 1.00 94.00 277 ALA A N 1
ATOM 2209 C CA . ALA A 1 277 ? 18.577 -1.325 -18.448 1.00 94.00 277 ALA A CA 1
ATOM 2210 C C . ALA A 1 277 ? 17.742 -0.335 -19.281 1.00 94.00 277 ALA A C 1
ATOM 2212 O O . ALA A 1 277 ? 18.166 0.089 -20.356 1.00 94.00 277 ALA A O 1
ATOM 2213 N N . VAL A 1 278 ? 16.589 0.094 -18.759 1.00 94.19 278 VAL A N 1
ATOM 2214 C CA . VAL A 1 278 ? 15.697 1.034 -19.455 1.00 94.19 278 VAL A CA 1
ATOM 2215 C C . VAL A 1 278 ? 16.360 2.401 -19.626 1.00 94.19 278 VAL A C 1
ATOM 2217 O O . VAL A 1 278 ? 16.316 2.966 -20.715 1.00 94.19 278 VAL A O 1
ATOM 2220 N N . LEU A 1 279 ? 17.012 2.932 -18.585 1.00 93.94 279 LEU A N 1
ATOM 2221 C CA . LEU A 1 279 ? 17.638 4.257 -18.656 1.00 93.94 279 LEU A CA 1
ATOM 2222 C C . LEU A 1 279 ? 18.930 4.282 -19.486 1.00 93.94 279 LEU A C 1
ATOM 2224 O O . LEU A 1 279 ? 19.309 5.345 -19.971 1.00 93.94 279 LEU A O 1
ATOM 2228 N N . ALA A 1 280 ? 19.601 3.139 -19.65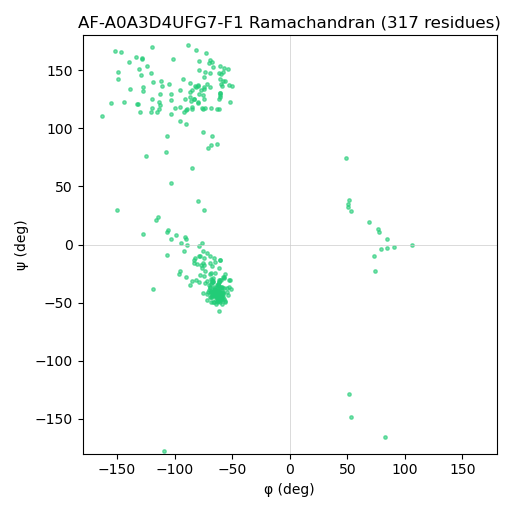2 1.00 91.62 280 ALA A N 1
ATOM 2229 C CA . ALA A 1 280 ? 20.785 3.012 -20.502 1.00 91.62 280 ALA A CA 1
ATOM 2230 C C . ALA A 1 280 ? 20.451 2.812 -21.990 1.00 91.62 280 ALA A C 1
ATOM 2232 O O . ALA A 1 280 ? 21.352 2.886 -22.826 1.00 91.62 280 ALA A O 1
ATOM 2233 N N . THR A 1 281 ? 19.188 2.545 -22.336 1.00 89.44 281 THR A N 1
ATOM 2234 C CA . THR A 1 281 ? 18.802 2.308 -23.729 1.00 89.44 281 THR A CA 1
ATOM 2235 C C . THR A 1 281 ? 18.780 3.625 -24.503 1.00 89.44 281 THR A C 1
ATOM 2237 O O . THR A 1 281 ? 18.082 4.566 -24.129 1.00 89.44 281 THR A O 1
ATOM 2240 N N . THR A 1 282 ? 19.511 3.678 -25.617 1.00 82.44 282 THR A N 1
ATOM 2241 C CA . THR A 1 282 ? 19.491 4.805 -26.558 1.00 82.44 282 THR A CA 1
ATOM 2242 C C . THR A 1 282 ? 19.059 4.317 -27.934 1.00 82.44 282 THR A C 1
ATOM 2244 O O . THR A 1 282 ? 19.772 3.540 -28.568 1.00 82.44 282 THR A O 1
ATOM 2247 N N . SER A 1 283 ? 17.898 4.775 -28.388 1.00 81.88 283 SER A N 1
ATOM 2248 C CA . SER A 1 283 ? 17.353 4.508 -29.717 1.00 81.88 283 SER A CA 1
ATOM 2249 C C . SER A 1 283 ? 16.504 5.702 -30.142 1.00 81.88 283 SER A C 1
ATOM 2251 O O . SER A 1 283 ? 15.796 6.273 -29.310 1.00 81.88 283 SER A O 1
ATOM 2253 N N . ASP A 1 284 ? 16.559 6.061 -31.426 1.00 81.06 284 ASP A N 1
ATOM 2254 C CA . ASP A 1 284 ? 15.790 7.178 -31.995 1.00 81.06 284 ASP A CA 1
ATOM 2255 C C . ASP A 1 284 ? 14.278 6.999 -31.779 1.00 81.06 284 ASP A C 1
ATOM 2257 O O . ASP A 1 284 ? 13.544 7.974 -31.652 1.00 81.06 284 ASP A O 1
ATOM 2261 N N . ALA A 1 285 ? 13.809 5.748 -31.688 1.00 81.00 285 ALA A N 1
ATOM 2262 C CA . ALA A 1 285 ? 12.401 5.429 -31.476 1.00 81.00 285 ALA A CA 1
ATOM 2263 C C . ALA A 1 285 ? 11.893 5.804 -30.075 1.00 81.00 285 ALA A C 1
ATOM 2265 O O . ALA A 1 285 ? 10.702 6.029 -29.908 1.00 81.00 285 ALA A O 1
ATOM 2266 N N . ILE A 1 286 ? 12.770 5.872 -29.069 1.00 84.88 286 ILE A N 1
ATOM 2267 C CA . ILE A 1 286 ? 12.405 6.159 -27.670 1.00 84.88 286 ILE A CA 1
ATOM 2268 C C . ILE A 1 286 ? 13.015 7.475 -27.177 1.00 84.88 286 ILE A C 1
ATOM 2270 O O . ILE A 1 286 ? 13.161 7.674 -25.968 1.00 84.88 286 ILE A O 1
ATOM 2274 N N . ASP A 1 287 ? 13.389 8.373 -28.088 1.00 84.75 287 ASP A N 1
ATOM 2275 C CA . ASP A 1 287 ? 14.063 9.617 -27.727 1.00 84.75 287 ASP A CA 1
ATOM 2276 C C . ASP A 1 287 ? 13.243 10.451 -26.721 1.00 84.75 287 ASP A C 1
ATOM 2278 O O . ASP A 1 287 ? 12.012 10.498 -26.741 1.00 84.75 287 ASP A O 1
ATOM 2282 N N . GLY A 1 288 ? 13.938 11.061 -25.763 1.00 87.25 288 GLY A N 1
ATOM 2283 C CA . GLY A 1 288 ? 13.344 11.836 -24.670 1.00 87.25 288 GLY A CA 1
ATOM 2284 C C . GLY A 1 288 ? 12.657 11.029 -23.554 1.00 87.25 288 GLY A C 1
ATOM 2285 O O . GLY A 1 288 ? 12.581 11.524 -22.424 1.00 87.25 288 GLY A O 1
ATOM 2286 N N . TRP A 1 289 ? 12.211 9.788 -23.791 1.00 92.50 289 TRP A N 1
ATOM 2287 C CA . TRP A 1 289 ? 11.553 8.982 -22.754 1.00 92.50 289 TRP A CA 1
ATOM 2288 C C . TRP A 1 289 ? 12.483 8.605 -21.590 1.00 92.50 289 TRP A C 1
ATOM 2290 O O . TRP A 1 289 ? 12.098 8.865 -20.443 1.00 92.50 289 TRP A O 1
ATOM 2300 N N . PRO A 1 290 ? 13.710 8.075 -21.809 1.00 92.44 290 PRO A N 1
ATOM 2301 C CA . PRO A 1 290 ? 14.648 7.797 -20.719 1.00 92.44 290 PRO A CA 1
ATOM 2302 C C . PRO A 1 290 ? 14.962 9.036 -19.874 1.00 92.44 290 PRO A C 1
ATOM 2304 O O . PRO A 1 290 ? 15.046 8.949 -18.651 1.00 92.44 290 PRO A O 1
ATOM 2307 N N . THR A 1 291 ? 15.069 10.214 -20.497 1.00 91.88 291 THR A N 1
ATOM 2308 C CA . THR A 1 291 ? 15.326 11.477 -19.789 1.00 91.88 291 THR A CA 1
ATOM 2309 C C . THR A 1 291 ? 14.186 11.844 -18.841 1.00 91.88 291 THR A C 1
ATOM 2311 O O . THR A 1 291 ? 14.430 12.229 -17.698 1.00 91.88 291 THR A O 1
ATOM 2314 N N . GLU A 1 292 ? 12.936 11.716 -19.286 1.00 92.69 292 GLU A N 1
ATOM 2315 C CA . GLU A 1 292 ? 11.766 11.979 -18.442 1.00 92.69 292 GLU A CA 1
ATOM 2316 C C . GLU A 1 292 ? 11.594 10.920 -17.342 1.00 92.69 292 GLU A C 1
ATOM 2318 O O . GLU A 1 292 ? 11.240 11.262 -16.212 1.00 92.69 292 GLU A O 1
ATOM 2323 N N . LEU A 1 293 ? 11.895 9.653 -17.638 1.00 94.44 293 LEU A N 1
ATOM 2324 C CA . LEU A 1 293 ? 11.870 8.540 -16.682 1.00 94.44 293 LEU A CA 1
ATOM 2325 C C . LEU A 1 293 ? 12.950 8.651 -15.596 1.00 94.44 293 LEU A C 1
ATOM 2327 O O . LEU A 1 293 ? 12.723 8.208 -14.467 1.00 94.44 293 LEU A O 1
ATOM 2331 N N . ALA A 1 294 ? 14.097 9.255 -15.917 1.00 94.25 294 ALA A N 1
ATOM 2332 C CA . ALA A 1 294 ? 15.212 9.470 -14.996 1.00 94.25 294 ALA A CA 1
ATOM 2333 C C . ALA A 1 294 ? 14.973 10.606 -13.987 1.00 94.25 294 ALA A C 1
ATOM 2335 O O . ALA A 1 294 ? 15.685 10.687 -12.985 1.00 94.25 294 ALA A O 1
ATOM 2336 N N . LYS A 1 295 ? 13.989 11.487 -14.220 1.00 93.69 295 LYS A N 1
ATOM 2337 C CA . LYS A 1 295 ? 13.672 12.575 -13.281 1.00 93.69 295 LYS A CA 1
ATOM 2338 C C . LYS A 1 295 ? 13.267 12.019 -11.910 1.00 93.69 295 LYS A C 1
ATOM 2340 O O . LYS A 1 295 ? 12.731 10.914 -11.848 1.00 93.69 295 LYS A O 1
ATOM 2345 N N . PRO A 1 296 ? 13.455 12.778 -10.819 1.00 93.12 296 PRO A N 1
ATOM 2346 C CA . PRO A 1 296 ? 13.008 12.364 -9.492 1.00 93.12 296 PRO A CA 1
ATOM 2347 C C . PRO A 1 296 ? 11.497 12.095 -9.424 1.00 93.12 296 PRO A C 1
ATOM 2349 O O . PRO A 1 296 ? 10.697 12.825 -10.024 1.00 93.12 296 PRO A O 1
ATOM 2352 N N . HIS A 1 297 ? 11.106 11.047 -8.693 1.00 89.88 297 HIS A N 1
ATOM 2353 C CA . HIS A 1 297 ? 9.697 10.719 -8.457 1.00 89.88 297 HIS A CA 1
ATOM 2354 C C . HIS A 1 297 ? 9.049 11.715 -7.493 1.00 89.88 297 HIS A C 1
ATOM 2356 O O . HIS A 1 297 ? 9.641 12.067 -6.475 1.00 89.88 297 HIS A O 1
ATOM 2362 N N . THR A 1 298 ? 7.819 12.135 -7.781 1.00 87.12 298 THR A N 1
ATOM 2363 C CA . THR A 1 298 ? 7.022 12.966 -6.868 1.00 87.12 298 THR A CA 1
ATOM 2364 C C . THR A 1 298 ? 6.030 12.074 -6.135 1.00 87.12 298 THR A C 1
ATOM 2366 O O . THR A 1 298 ? 5.170 11.440 -6.752 1.00 87.12 298 THR A O 1
ATOM 2369 N N . LYS A 1 299 ? 6.163 12.001 -4.812 1.00 82.00 299 LYS A N 1
ATOM 2370 C CA . LYS A 1 299 ? 5.251 11.256 -3.941 1.00 82.00 299 LYS A CA 1
ATOM 2371 C C . LYS A 1 299 ? 3.906 11.975 -3.822 1.00 82.00 299 LYS A C 1
ATOM 2373 O O . LYS A 1 299 ? 3.785 13.159 -4.128 1.00 82.00 299 LYS A O 1
ATOM 2378 N N . VAL A 1 300 ? 2.891 11.270 -3.323 1.00 73.31 300 VAL A N 1
ATOM 2379 C CA . VAL A 1 300 ? 1.526 11.814 -3.159 1.00 73.31 300 VAL A CA 1
ATOM 2380 C C . VAL A 1 300 ? 1.487 13.014 -2.208 1.00 73.31 300 VAL A C 1
ATOM 2382 O O . VAL A 1 300 ? 0.692 13.929 -2.391 1.00 73.31 300 VAL A O 1
ATOM 2385 N N . ASN A 1 301 ? 2.382 13.047 -1.220 1.00 73.06 301 ASN A N 1
ATOM 2386 C CA . ASN A 1 301 ? 2.534 14.166 -0.288 1.00 73.06 301 ASN A CA 1
ATOM 2387 C C . ASN A 1 301 ? 3.257 15.391 -0.897 1.00 73.06 301 ASN A C 1
ATOM 2389 O O . ASN A 1 301 ? 3.470 16.375 -0.194 1.00 73.06 301 ASN A O 1
ATOM 2393 N N . GLY A 1 302 ? 3.643 15.339 -2.177 1.00 79.50 302 GLY A N 1
ATOM 2394 C CA . GLY A 1 302 ? 4.363 16.403 -2.880 1.00 79.50 302 GLY A CA 1
ATOM 2395 C C . GLY A 1 302 ? 5.881 16.383 -2.684 1.00 79.50 302 GLY A C 1
ATOM 2396 O O . GLY A 1 302 ? 6.578 17.191 -3.294 1.00 79.50 302 GLY A O 1
ATOM 2397 N N . GLU A 1 303 ? 6.415 15.467 -1.872 1.00 85.44 303 GLU A N 1
ATOM 2398 C CA . GLU A 1 303 ? 7.857 15.334 -1.681 1.00 85.44 303 GLU A CA 1
ATOM 2399 C C . GLU A 1 303 ? 8.529 14.686 -2.890 1.00 85.44 303 GLU A C 1
ATOM 2401 O O . GLU A 1 303 ? 8.012 13.755 -3.517 1.00 85.44 303 GLU A O 1
ATOM 2406 N N . THR A 1 304 ? 9.740 15.149 -3.176 1.00 87.94 304 THR A N 1
ATOM 2407 C CA . THR A 1 304 ? 10.603 14.561 -4.195 1.00 87.94 304 THR A CA 1
ATOM 2408 C C . THR A 1 304 ? 11.392 13.401 -3.592 1.00 87.94 304 THR A C 1
ATOM 2410 O O . THR A 1 304 ? 12.100 13.578 -2.603 1.00 87.94 304 THR A O 1
ATOM 2413 N N . ALA A 1 305 ? 11.281 12.213 -4.181 1.00 88.56 305 ALA A N 1
ATOM 2414 C CA . ALA A 1 305 ? 12.046 11.045 -3.768 1.00 88.56 305 ALA A CA 1
ATOM 2415 C C . ALA A 1 305 ? 13.490 11.081 -4.301 1.00 88.56 305 ALA A C 1
ATOM 2417 O O . ALA A 1 305 ? 13.775 11.702 -5.323 1.00 88.56 305 ALA A O 1
ATOM 2418 N N . GLU A 1 306 ? 14.391 10.348 -3.642 1.00 90.69 306 GLU A N 1
ATOM 2419 C CA . GLU A 1 306 ? 15.784 10.167 -4.089 1.00 90.69 306 GLU A CA 1
ATOM 2420 C C . GLU A 1 306 ? 15.916 9.217 -5.293 1.00 90.69 306 GLU A C 1
ATOM 2422 O O . GLU A 1 306 ? 16.976 9.134 -5.911 1.00 90.69 306 GLU A O 1
ATOM 2427 N N . TYR A 1 307 ? 14.844 8.498 -5.632 1.00 91.88 307 TYR A N 1
ATOM 2428 C CA . TYR A 1 307 ? 14.788 7.561 -6.749 1.00 91.88 307 TYR A CA 1
ATOM 2429 C C . TYR A 1 307 ? 14.069 8.153 -7.972 1.00 91.88 307 TYR A C 1
ATOM 2431 O O . TYR A 1 307 ? 13.290 9.108 -7.877 1.00 91.88 307 TYR A O 1
ATOM 2439 N N . SER A 1 308 ? 14.323 7.564 -9.143 1.00 94.88 308 SER A N 1
ATOM 2440 C CA . SER A 1 308 ? 13.747 8.011 -10.416 1.00 94.88 308 SER A CA 1
ATOM 2441 C C . SER A 1 308 ? 12.239 7.747 -10.504 1.00 94.88 308 SER A C 1
ATOM 2443 O O . SER A 1 308 ? 11.704 6.859 -9.838 1.00 94.88 308 SER A O 1
ATOM 2445 N N . ARG A 1 309 ? 11.535 8.475 -11.376 1.00 93.62 309 ARG A N 1
ATOM 2446 C CA . ARG A 1 309 ? 10.116 8.234 -11.691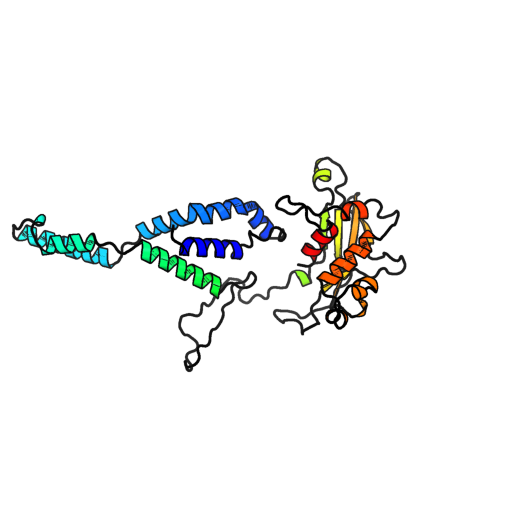 1.00 93.62 309 ARG A CA 1
ATOM 2447 C C . ARG A 1 309 ? 9.882 6.793 -12.112 1.00 93.62 309 ARG A C 1
ATOM 2449 O O . ARG A 1 309 ? 8.937 6.173 -11.632 1.00 93.62 309 ARG A O 1
ATOM 2456 N N . LEU A 1 310 ? 10.764 6.244 -12.950 1.00 95.12 310 LEU A N 1
ATOM 2457 C CA . LEU A 1 310 ? 10.697 4.838 -13.341 1.00 95.12 310 LEU A CA 1
ATOM 2458 C C . LEU A 1 310 ? 10.718 3.915 -12.117 1.00 95.12 310 LEU A C 1
ATOM 2460 O O . LEU A 1 310 ? 9.847 3.058 -11.995 1.00 95.12 310 LEU A O 1
ATOM 2464 N N . GLN A 1 311 ? 11.656 4.120 -11.189 1.00 94.56 311 GLN A N 1
ATOM 2465 C CA . GLN A 1 311 ? 11.745 3.310 -9.974 1.00 94.56 311 GLN A CA 1
ATOM 2466 C C . GLN A 1 311 ? 10.503 3.464 -9.086 1.00 94.56 311 GLN A C 1
ATOM 2468 O O . GLN A 1 311 ? 9.991 2.469 -8.583 1.00 94.56 311 GLN A O 1
ATOM 2473 N N . GLY A 1 312 ? 9.967 4.680 -8.940 1.00 91.38 312 GLY A N 1
ATOM 2474 C CA . GLY A 1 312 ? 8.725 4.919 -8.199 1.00 91.38 312 GLY A CA 1
ATOM 2475 C C . GLY A 1 312 ? 7.533 4.164 -8.785 1.00 91.38 312 GLY A C 1
ATOM 2476 O O . GLY A 1 312 ? 6.777 3.516 -8.060 1.00 91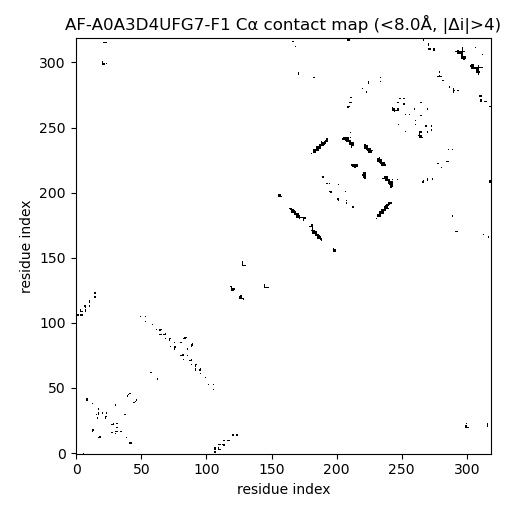.38 312 GLY A O 1
ATOM 2477 N N . HIS A 1 313 ? 7.396 4.185 -10.109 1.00 92.00 313 HIS A N 1
ATOM 2478 C CA . HIS A 1 313 ? 6.347 3.446 -10.801 1.00 92.00 313 HIS A CA 1
ATOM 2479 C C . HIS A 1 313 ? 6.563 1.928 -10.760 1.00 92.00 313 HIS A C 1
ATOM 2481 O O . HIS A 1 313 ? 5.580 1.205 -10.621 1.00 92.00 313 HIS A O 1
ATOM 2487 N N . LEU A 1 314 ? 7.807 1.439 -10.810 1.00 91.75 314 LEU A N 1
ATOM 2488 C CA . LEU A 1 314 ? 8.127 0.014 -10.657 1.00 91.75 314 LEU A CA 1
ATOM 2489 C C . LEU A 1 314 ? 7.862 -0.497 -9.242 1.00 91.75 314 LEU A C 1
ATOM 2491 O O . LEU A 1 314 ? 7.311 -1.583 -9.092 1.00 91.75 314 LEU A O 1
ATOM 2495 N N . ASN A 1 315 ? 8.177 0.299 -8.217 1.00 89.19 315 ASN A N 1
ATOM 2496 C CA . ASN A 1 315 ? 7.842 -0.026 -6.831 1.00 89.19 315 ASN A CA 1
ATOM 2497 C C . ASN A 1 315 ? 6.330 -0.212 -6.666 1.00 89.19 315 ASN A C 1
ATOM 2499 O O . ASN A 1 315 ? 5.912 -1.150 -6.005 1.00 89.19 315 ASN A O 1
ATOM 2503 N N . ARG A 1 316 ? 5.514 0.636 -7.307 1.00 84.62 316 ARG A N 1
ATOM 2504 C CA . ARG A 1 316 ? 4.046 0.499 -7.302 1.00 84.62 316 ARG A CA 1
ATOM 2505 C C . ARG A 1 316 ? 3.558 -0.695 -8.112 1.00 84.62 316 ARG A C 1
ATOM 2507 O O . ARG A 1 316 ? 2.606 -1.347 -7.710 1.00 84.62 316 ARG A O 1
ATOM 2514 N N . TYR A 1 317 ? 4.182 -0.955 -9.256 1.00 85.75 317 TYR A N 1
ATOM 2515 C CA . TYR A 1 317 ? 3.815 -2.073 -10.121 1.00 85.75 317 TYR A CA 1
ATOM 2516 C C . TYR A 1 317 ? 4.119 -3.436 -9.482 1.00 85.75 317 TYR A C 1
ATOM 2518 O O . TYR A 1 317 ? 3.385 -4.391 -9.710 1.00 85.75 317 TYR A O 1
ATOM 2526 N N . CYS A 1 318 ? 5.179 -3.513 -8.672 1.00 83.62 318 CYS A N 1
ATOM 2527 C CA . CYS A 1 318 ? 5.659 -4.751 -8.056 1.00 83.62 318 CYS A CA 1
ATOM 2528 C C . CYS A 1 318 ? 5.299 -4.902 -6.563 1.00 83.62 318 CYS A C 1
ATOM 2530 O O . CYS A 1 318 ? 5.806 -5.837 -5.938 1.00 83.62 318 CYS A O 1
ATOM 2532 N N . ALA A 1 319 ? 4.524 -3.972 -5.992 1.00 73.69 319 ALA A N 1
ATOM 2533 C CA . ALA A 1 319 ? 4.052 -4.013 -4.601 1.00 73.69 319 ALA A CA 1
ATOM 2534 C C . ALA A 1 319 ? 2.967 -5.080 -4.409 1.00 73.69 319 ALA A C 1
ATOM 2536 O O . ALA A 1 319 ? 3.029 -5.779 -3.373 1.00 73.69 319 ALA A O 1
#

Nearest PDB structures (foldseek):
  2ngr-assembly1_A  TM=2.400E-01  e=6.108E+00  Homo sapiens